Protein 4MDX (pdb70)

CATH classification: 2.30.30.110

Solvent-accessible surface area: 10588 Å² total; per-residue (Å²): 103,77,90,2,96,36,1,3,0,17,76,0,61,6,47,91,49,46,58,56,16,49,15,28,99,45,25,0,0,0,0,5,22,58,1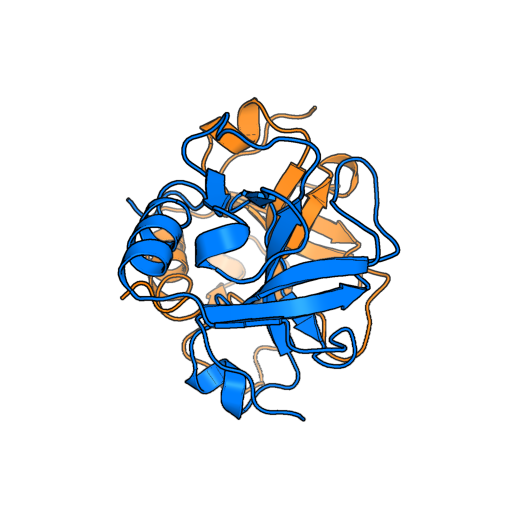25,18,0,117,146,26,61,4,0,0,3,0,4,1,11,20,164,34,93,149,46,153,89,87,8,20,8,69,2,75,8,197,139,22,53,24,171,155,65,6,0,0,7,0,23,22,0,22,0,0,8,6,131,18,14,87,100,113,48,31,94,3,60,114,95,2,17,95,94,0,34,105,3,0,54,48,0,0,32,24,150,100,77,84,1,90,35,0,2,0,17,49,0,64,0,43,81,51,48,52,60,7,42,19,26,100,46,22,0,0,0,0,3,22,58,122,18,0,122,146,21,59,1,0,0,0,0,2,0,14,34,89,98,129,138,89,119,89,81,10,14,9,109,2,73,13,198,134,22,53,21,145,150,66,6,12,0,12,0,30,16,0,14,10,0,13,4,128,21,12,88,96,112,47,36,98,2,58,116,94,2,17,95,85,0,32,106,3,0,51,54,0,0,40,16,170

Sequence (230 aa):
SMIVKRGDVYFADLSPVVGSEQGGVRPVLVIQNDIGNRFSPTAIVAAITAQIQKAKKLPTHVEIDAKRYGFERDSVILLEQIRRTIDKQQRLTDKITHLDDEMMDKVDEALLQISLALISMMIVKRGDVYFADLSPVVVGSEQGGVRPVLVIQNDIGNRFSSPTAIVAAITAQIQKAKLPTHVEIDAKRYGFERDSVILLEQIIRTIDKQRLTDKITHLDDEMMDKVDEALLQISLALI

B-factor: mean 18.27, std 10.64, range [5.66, 52.76]

Radius of gyration: 16.6 Å; Cα contacts (8 Å, |Δi|>4): 570; chains: 2; bounding box: 49×39×34 Å

Organism: Bacillus subtilis (strain 168) (NCBI:txid224308)

Secondary structure (DSSP, 8-state):
-----TTEEEEEE--S--TTS--SEEEEEE-S-HHHHHH-SEEEEEEEESS-SS--STTEEEE-HHHHT-SS-EEEEEEEEEEEEGGGEEEEEEE--HHHHHHHHHHHHHHTT--/-----TTEEEEEE--S--TTS--SEEEEEE-S-HHHHHH-SEEEEEEEE--TTS---TTEEEE-HHHHT-SS-EEEEEEEEEEEEGGGEEEEEEE--HHHHHHHHHHHHHHTT--

Foldseek 3Di:
DDADAQQWKFWFAADDDDDPADGGTAIWGFHDHRVCSVPPQKTKTWGKAVPDLDDPDLLKDWDCCVVFPHPHIIITGLLRMDIDGCVRTDGTRGGHDPVRVVSNVRSNCVNVVVD/DDADAQQWKFWFAPDDDPDPQDGGTAIWGFHDHRVCSVPPQKTKTWGKAQCPVDDDDLLKDWDDCVVFVDPHIMITRLLRMDIGGCVRTDGIRGGHDPVRVVSNVRSNCVNVVVD

InterPro domains:
  IPR003477 mRNA interferase PemK-like [PF02452] (4-111)
  IPR003477 mRNA interferase PemK-like [PIRSF033490] (2-113)
  IPR003477 mRNA interferase PemK-like [PTHR33988] (2-113)
  IPR011067 Plasmid maintenance toxin/Cell growth inhibitor [G3DSA:2.30.30.110] (1-116)

Structure (mmCIF, N/CA/C/O backbone):
data_4MDX
#
_entry.id   4MDX
#
_cell.length_a   66.793
_cell.length_b   69.885
_cell.length_c   79.209
_cell.angle_alpha   90.00
_cell.angle_beta   90.00
_cell.angle_gamma   90.00
#
_symmetry.space_group_name_H-M   'P 21 21 21'
#
loop_
_entity.id
_entity.type
_entity.pdbx_description
1 polymer 'mRNA interferase EndoA'
2 polymer 'RNA, mRNA'
3 non-polymer 'IODIDE ION'
4 non-polymer 'SODIUM ION'
5 water water
#
loop_
_atom_site.group_PDB
_atom_site.id
_atom_site.type_symbol
_atom_site.label_atom_id
_atom_site.label_alt_id
_atom_site.label_comp_id
_atom_site.label_asym_id
_atom_site.label_entity_id
_atom_site.label_seq_id
_atom_site.pdbx_PDB_ins_code
_atom_site.Cartn_x
_atom_site.Cartn_y
_atom_site.Cartn_z
_atom_site.occupancy
_atom_site.B_iso_or_equiv
_atom_site.auth_seq_id
_atom_site.auth_comp_id
_atom_site.auth_asym_id
_atom_site.auth_atom_id
_atom_site.pdbx_PDB_model_num
ATOM 1 N N . SER A 1 1 ? -0.079 -7.342 4.580 1.00 36.01 0 SER A N 1
ATOM 2 C CA . SER A 1 1 ? 1.115 -6.564 4.893 1.00 33.33 0 SER A CA 1
ATOM 3 C C . SER A 1 1 ? 1.844 -7.135 6.105 1.00 30.66 0 SER A C 1
ATOM 4 O O . SER A 1 1 ? 1.258 -7.854 6.918 1.00 31.07 0 SER A O 1
ATOM 7 N N . MET A 1 2 ? 3.129 -6.811 6.212 1.00 26.80 1 MET A N 1
ATOM 8 C CA . MET A 1 2 ? 3.949 -7.244 7.335 1.00 25.72 1 MET A CA 1
ATOM 9 C C . MET A 1 2 ? 3.411 -6.687 8.640 1.00 21.66 1 MET A C 1
ATOM 10 O O . MET A 1 2 ? 2.924 -5.558 8.689 1.00 23.43 1 MET A O 1
ATOM 15 N N . ILE A 1 3 ? 3.498 -7.479 9.698 1.00 18.24 2 ILE A N 1
ATOM 16 C CA . ILE A 1 3 ? 3.132 -6.997 11.021 1.00 19.62 2 ILE A CA 1
ATOM 17 C C . ILE A 1 3 ? 4.327 -6.282 11.651 1.00 16.85 2 ILE A C 1
ATOM 18 O O . ILE A 1 3 ? 5.466 -6.737 11.547 1.00 21.92 2 ILE A O 1
ATOM 23 N N . VAL A 1 4 ? 4.071 -5.143 12.273 1.00 14.53 3 VAL A N 1
ATOM 24 C CA . VAL A 1 4 ? 5.105 -4.458 13.035 1.00 11.74 3 VAL A CA 1
ATOM 25 C C . VAL A 1 4 ? 4.550 -4.174 14.416 1.00 14.55 3 VAL A C 1
ATOM 26 O O . VAL A 1 4 ? 3.354 -4.370 14.655 1.00 11.51 3 VAL A O 1
ATOM 30 N N . LYS A 1 5 ? 5.418 -3.761 15.333 1.00 10.48 4 LYS A N 1
ATOM 31 C CA . LYS A 1 5 ? 5.012 -3.511 16.713 1.00 9.72 4 LYS A CA 1
ATOM 32 C C . LYS A 1 5 ? 5.460 -2.127 17.142 1.00 8.98 4 LYS A C 1
ATOM 33 O O . LYS A 1 5 ? 6.551 -1.674 16.759 1.00 10.38 4 LYS A O 1
ATOM 39 N N . ARG A 1 6 ? 4.637 -1.453 17.942 1.00 9.00 5 ARG A N 1
ATOM 40 C CA . ARG A 1 6 ? 5.039 -0.183 18.543 1.00 10.46 5 ARG A CA 1
ATOM 41 C C . ARG A 1 6 ? 6.324 -0.391 19.345 1.00 8.79 5 ARG A C 1
ATOM 42 O O . ARG A 1 6 ? 6.438 -1.333 20.132 1.00 11.12 5 ARG A O 1
ATOM 50 N N . GLY A 1 7 ? 7.304 0.480 19.132 1.00 9.36 6 GLY A N 1
ATOM 51 C CA . GLY A 1 7 ? 8.600 0.283 19.759 1.00 10.22 6 GLY A CA 1
ATOM 52 C C . GLY A 1 7 ? 9.642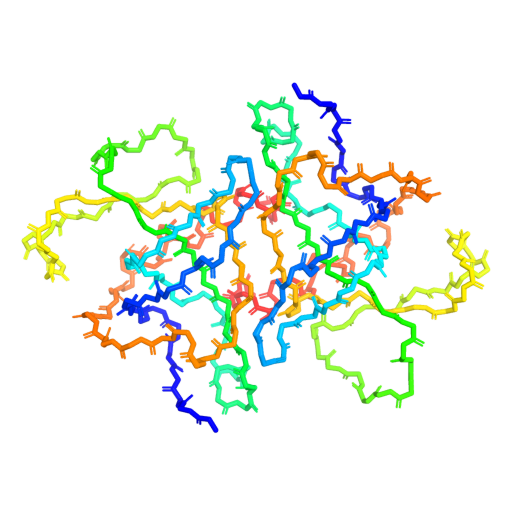 -0.271 18.800 1.00 9.88 6 GLY A C 1
ATOM 53 O O . GLY A 1 7 ? 10.850 -0.154 19.056 1.00 11.00 6 GLY A O 1
ATOM 54 N N . ASP A 1 8 ? 9.196 -0.861 17.692 1.00 8.89 7 ASP A N 1
ATOM 55 C CA . ASP A 1 8 ? 10.127 -1.342 16.661 1.00 9.88 7 ASP A CA 1
ATOM 56 C C . ASP A 1 8 ? 10.851 -0.176 15.985 1.00 9.13 7 ASP A C 1
ATOM 57 O O . ASP A 1 8 ? 10.256 0.868 15.708 1.00 9.27 7 ASP A O 1
ATOM 62 N N . VAL A 1 9 ? 12.127 -0.377 15.687 1.00 9.02 8 VAL A N 1
ATOM 63 C CA . VAL A 1 9 ? 12.888 0.554 14.861 1.00 11.39 8 VAL A CA 1
ATOM 64 C C . VAL A 1 9 ? 13.290 -0.151 13.569 1.00 10.41 8 VAL A C 1
ATOM 65 O O . VAL A 1 9 ? 13.881 -1.226 13.615 1.00 11.20 8 VAL A O 1
ATOM 69 N N . TYR A 1 10 ? 12.939 0.446 12.428 1.00 9.72 9 TYR A N 1
ATOM 70 C CA . TYR A 1 10 ? 13.235 -0.109 11.106 1.00 10.17 9 TYR A CA 1
ATOM 71 C C . TYR A 1 10 ? 13.955 0.946 10.279 1.00 10.57 9 TYR A C 1
ATOM 72 O O . TYR A 1 10 ? 13.750 2.136 10.489 1.00 10.52 9 TYR A O 1
ATOM 81 N N . PHE A 1 11 ? 14.768 0.535 9.314 1.00 11.77 10 PHE A N 1
ATOM 82 C CA . PHE A 1 11 ? 15.139 1.479 8.264 1.00 11.80 10 PHE A CA 1
ATOM 83 C C . PHE A 1 11 ? 13.922 1.707 7.360 1.00 12.43 10 PHE A C 1
ATOM 84 O O . PHE A 1 11 ? 13.130 0.789 7.131 1.00 11.48 10 PHE A O 1
ATOM 92 N N . ALA A 1 12 ? 13.748 2.935 6.877 1.00 11.47 11 ALA A N 1
ATOM 93 C CA . ALA A 1 12 ? 12.657 3.248 5.955 1.00 12.12 11 ALA A CA 1
ATOM 94 C C . ALA A 1 12 ? 13.128 4.309 4.980 1.00 13.19 11 ALA A C 1
ATOM 95 O O . ALA A 1 12 ? 13.937 5.174 5.335 1.00 12.29 11 ALA A O 1
ATOM 97 N N . ASP A 1 13 ? 12.662 4.222 3.738 1.00 12.35 12 ASP A N 1
ATOM 98 C CA . ASP A 1 13 ? 12.990 5.239 2.741 1.00 11.24 12 ASP A CA 1
ATOM 99 C C . ASP A 1 13 ? 11.866 6.266 2.723 1.00 14.52 12 ASP A C 1
ATOM 100 O O . ASP A 1 13 ? 10.770 5.979 2.252 1.00 12.90 12 ASP A O 1
ATOM 105 N N . LEU A 1 14 ? 12.145 7.452 3.260 1.00 10.62 13 LEU A N 1
ATOM 106 C CA . LEU A 1 14 ? 11.151 8.515 3.398 1.00 10.33 13 LEU A CA 1
ATOM 107 C C . LEU A 1 14 ? 11.095 9.479 2.204 1.00 9.25 13 LEU A C 1
ATOM 108 O O . LEU A 1 14 ? 10.275 10.399 2.196 1.00 11.34 13 LEU A O 1
ATOM 113 N N . SER A 1 15 ? 11.936 9.261 1.196 1.00 10.62 14 SER A N 1
ATOM 114 C CA . SER A 1 15 ? 12.028 10.175 0.051 1.00 11.31 14 SER A CA 1
ATOM 115 C C . SER A 1 15 ? 10.886 9.963 -0.939 1.00 14.02 14 SER A C 1
ATOM 116 O O . SER A 1 15 ? 10.290 8.884 -0.981 1.00 15.30 14 SER A O 1
ATOM 119 N N . PRO A 1 16 ? 10.580 10.984 -1.756 1.00 10.83 15 PRO A N 1
ATOM 120 C CA . PRO A 1 16 ? 11.147 12.336 -1.741 1.00 9.81 15 PRO A CA 1
ATOM 121 C C . PRO A 1 16 ? 10.311 13.254 -0.863 1.00 10.46 15 PRO A C 1
ATOM 122 O O . PRO A 1 16 ? 9.138 12.963 -0.597 1.00 12.50 15 PRO A O 1
ATOM 126 N N . VAL A 1 17 ? 10.914 14.347 -0.406 1.00 9.69 16 VAL A N 1
ATOM 127 C CA . VAL A 1 17 ? 10.256 15.269 0.514 1.00 11.09 16 VAL A CA 1
ATOM 128 C C . VAL A 1 17 ? 10.443 16.709 0.067 1.00 10.51 16 VAL A C 1
ATOM 129 O O . VAL A 1 17 ? 11.180 16.984 -0.888 1.00 12.08 16 VAL A O 1
ATOM 133 N N . VAL A 1 18 ? 9.754 17.612 0.768 1.00 10.72 17 VAL A N 1
ATOM 134 C CA . VAL A 1 18 ? 9.734 19.030 0.449 1.00 12.80 17 VAL A CA 1
ATOM 135 C C . VAL A 1 18 ? 10.334 19.823 1.601 1.00 11.67 17 VAL A C 1
ATOM 136 O O . VAL A 1 18 ? 10.039 19.543 2.761 1.00 11.42 17 VAL A O 1
ATOM 140 N N . GLY A 1 19 ? 11.185 20.792 1.274 1.00 12.86 18 GLY A N 1
ATOM 141 C CA . GLY A 1 19 ? 11.664 21.759 2.254 1.00 16.41 18 GLY A CA 1
ATOM 142 C C . GLY A 1 19 ? 12.355 21.149 3.455 1.00 18.15 18 GLY A C 1
ATOM 143 O O . GLY A 1 19 ? 13.299 20.371 3.301 1.00 18.75 18 GLY A O 1
ATOM 144 N N . SER A 1 20 ? 11.883 21.484 4.654 1.00 13.82 19 SER A N 1
ATOM 145 C CA . SER A 1 20 ? 12.522 21.017 5.879 1.00 16.56 19 SER A CA 1
ATOM 146 C C . SER A 1 20 ? 12.000 19.679 6.405 1.00 13.75 19 SER A C 1
ATOM 147 O O . SER A 1 20 ? 12.301 19.287 7.541 1.00 16.10 19 SER A O 1
ATOM 150 N N . GLU A 1 21 ? 11.205 18.971 5.600 1.00 11.98 20 GLU A N 1
ATOM 151 C CA . GLU A 1 21 ? 10.802 17.615 5.947 1.00 13.02 20 GLU A CA 1
ATOM 152 C C . GLU A 1 21 ? 12.018 16.687 5.972 1.00 10.10 20 GLU A C 1
ATOM 153 O O . GLU A 1 21 ? 12.984 16.922 5.244 1.00 13.20 20 GLU A O 1
ATOM 159 N N . GLN A 1 22 ? 11.971 15.653 6.816 1.00 12.68 21 GLN A N 1
ATOM 160 C CA . GLN A 1 22 ? 13.061 14.679 6.889 1.00 14.54 21 GLN A CA 1
ATOM 161 C C . GLN A 1 22 ? 12.878 13.630 5.803 1.00 13.07 21 GLN A C 1
ATOM 162 O O . GLN A 1 22 ? 11.830 12.979 5.728 1.00 17.47 21 GLN A O 1
ATOM 168 N N . GLY A 1 23 ? 13.901 13.464 4.974 1.00 11.33 22 GLY A N 1
ATOM 169 C CA . GLY A 1 23 ? 13.853 12.505 3.886 1.00 12.17 22 GLY A CA 1
ATOM 170 C C . GLY A 1 23 ? 14.947 11.466 3.996 1.00 14.16 22 GLY A C 1
ATOM 171 O O . GLY A 1 23 ? 15.605 11.337 5.037 1.00 14.15 22 GLY A O 1
ATOM 172 N N . GLY A 1 24 ? 15.140 10.715 2.918 1.00 11.51 23 GLY A N 1
ATOM 173 C CA . GLY A 1 24 ? 16.197 9.726 2.870 1.00 11.71 23 GLY A CA 1
ATOM 174 C C . GLY A 1 24 ? 15.867 8.416 3.547 1.00 9.83 23 GLY A C 1
ATOM 175 O O . GLY A 1 24 ? 14.795 8.249 4.150 1.00 11.43 23 GLY A O 1
ATOM 176 N N . VAL A 1 25 ? 16.817 7.488 3.447 1.00 10.87 24 VAL A N 1
ATOM 177 C CA . VAL A 1 25 ? 16.749 6.223 4.152 1.00 11.43 24 VAL A CA 1
ATOM 178 C C . VAL A 1 25 ? 17.331 6.446 5.542 1.00 13.29 24 VAL A C 1
ATOM 179 O O . VAL A 1 25 ? 18.474 6.897 5.673 1.00 16.41 24 VAL A O 1
ATOM 183 N N . ARG A 1 26 ? 16.543 6.160 6.57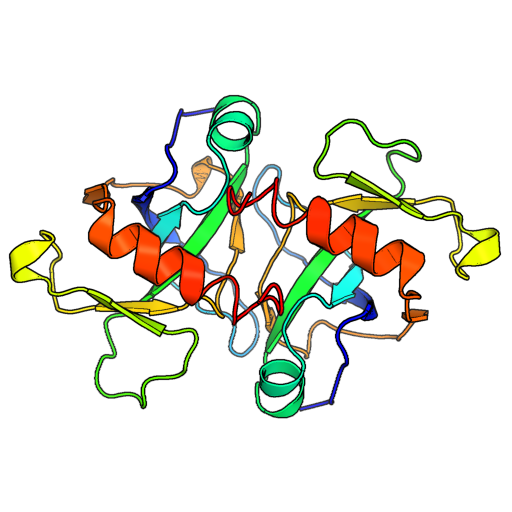4 1.00 11.21 25 ARG A N 1
ATOM 184 C CA . ARG A 1 26 ? 16.982 6.407 7.943 1.00 11.58 25 ARG A CA 1
ATOM 185 C C . ARG A 1 26 ? 16.232 5.484 8.885 1.00 10.82 25 ARG A C 1
ATOM 186 O O . ARG A 1 26 ? 15.203 4.905 8.513 1.00 10.63 25 ARG A O 1
ATOM 194 N N . PRO A 1 27 ? 16.723 5.352 10.121 1.00 9.55 26 PRO A N 1
ATOM 195 C CA . PRO A 1 27 ? 15.925 4.602 11.092 1.00 9.90 26 PRO A CA 1
ATOM 196 C C . PRO A 1 27 ? 14.659 5.376 11.430 1.00 9.33 26 PRO A C 1
ATOM 197 O O . PRO A 1 27 ? 14.664 6.619 11.466 1.00 9.65 26 PRO A O 1
ATOM 201 N N . VAL A 1 28 ? 13.567 4.642 11.637 1.00 8.42 27 VAL A N 1
ATOM 202 C CA . VAL A 1 28 ? 12.312 5.229 12.084 1.00 8.16 27 VAL A CA 1
ATOM 203 C C . VAL A 1 28 ? 11.723 4.368 13.201 1.00 8.27 27 VAL A C 1
ATOM 204 O O . VAL A 1 28 ? 11.919 3.151 13.215 1.00 9.91 27 VAL A O 1
ATOM 208 N N . LEU A 1 29 ? 11.038 5.010 14.141 1.00 8.36 28 LEU A N 1
ATOM 209 C CA . LEU A 1 29 ? 10.423 4.332 15.279 1.00 8.54 28 LEU A CA 1
ATOM 210 C C . LEU A 1 29 ? 8.923 4.205 15.080 1.00 7.24 28 LEU A C 1
ATOM 211 O O . LEU A 1 29 ? 8.233 5.199 14.849 1.00 7.95 28 LEU A O 1
ATOM 216 N N . VAL A 1 30 ? 8.406 2.985 15.192 1.00 8.32 29 VAL A N 1
ATOM 217 C CA . VAL A 1 30 ? 6.968 2.766 15.070 1.00 8.97 29 VAL A CA 1
ATOM 218 C C . VAL A 1 30 ? 6.250 3.278 16.322 1.00 7.26 29 VAL A C 1
ATOM 219 O O . VAL A 1 30 ? 6.551 2.847 17.439 1.00 8.51 29 VAL A O 1
ATOM 223 N N . ILE A 1 31 ? 5.314 4.210 16.131 1.00 8.03 30 ILE A N 1
ATOM 224 C CA . ILE A 1 31 ? 4.570 4.825 17.237 1.00 8.76 30 ILE A CA 1
ATOM 225 C C . ILE A 1 31 ? 3.057 4.622 17.128 1.00 8.83 30 ILE A C 1
ATOM 226 O O . ILE A 1 31 ? 2.315 4.973 18.040 1.00 9.42 30 ILE A O 1
ATOM 231 N N . GLN A 1 32 ? 2.597 4.035 16.030 1.00 8.30 31 GLN A N 1
ATOM 232 C CA . GLN A 1 32 ? 1.188 3.635 15.933 1.00 8.42 31 GLN A CA 1
ATOM 233 C C . GLN A 1 32 ? 0.843 2.504 16.914 1.00 8.92 31 GLN A C 1
ATOM 234 O O . GLN A 1 32 ? 1.697 1.675 17.242 1.00 9.18 31 GLN A O 1
ATOM 240 N N . ASN A 1 33 ? -0.409 2.481 17.379 1.00 8.01 32 ASN A N 1
ATOM 241 C CA . ASN A 1 33 ? -0.926 1.387 18.195 1.00 9.08 32 ASN A CA 1
ATOM 242 C C . ASN A 1 33 ? -0.861 0.047 17.460 1.00 10.96 32 ASN A C 1
ATOM 243 O O . ASN A 1 33 ? -0.859 -0.001 16.227 1.00 10.14 32 ASN A O 1
ATOM 248 N N . ASP A 1 34 ? -0.799 -1.034 18.217 1.00 9.16 33 ASP A N 1
ATOM 249 C CA . ASP A 1 34 ? -0.593 -2.353 17.622 1.00 9.62 33 ASP A CA 1
ATOM 250 C C . ASP A 1 34 ? -1.791 -2.959 16.904 1.00 11.61 33 ASP A C 1
ATOM 251 O O . ASP A 1 34 ? -1.638 -3.940 16.182 1.00 13.34 33 ASP A O 1
ATOM 256 N N . ILE A 1 35 ? -2.977 -2.390 17.092 1.00 11.00 34 ILE A N 1
ATOM 257 C CA . ILE A 1 35 ? -4.137 -2.881 16.357 1.00 12.24 34 ILE A CA 1
ATOM 258 C C . ILE A 1 35 ? -4.017 -2.395 14.910 1.00 11.23 34 ILE A C 1
ATOM 259 O O . ILE A 1 35 ? -4.116 -3.194 13.974 1.00 12.55 34 ILE A O 1
ATOM 264 N N . GLY A 1 36 ? -3.790 -1.096 14.720 1.00 9.45 35 GLY A N 1
ATOM 265 C CA . GLY A 1 36 ? -3.472 -0.592 13.393 1.00 10.49 35 GLY A CA 1
ATOM 266 C C . GLY A 1 36 ? -2.241 -1.271 12.796 1.00 11.07 35 GLY A C 1
ATOM 267 O O . GLY A 1 36 ? -2.227 -1.607 11.608 1.00 12.34 35 GLY A O 1
ATOM 268 N N . ASN A 1 37 ? -1.213 -1.509 13.609 1.00 10.28 36 ASN A N 1
ATOM 269 C CA . ASN A 1 37 ? -0.009 -2.164 13.086 1.00 10.12 36 ASN A CA 1
ATOM 270 C C . ASN A 1 37 ? -0.263 -3.571 12.555 1.00 12.55 36 ASN A C 1
ATOM 271 O O . ASN A 1 37 ? 0.471 -4.052 11.692 1.00 13.26 36 ASN A O 1
ATOM 276 N N . ARG A 1 38 ? -1.287 -4.233 13.087 1.00 10.13 37 ARG A N 1
ATOM 277 C CA . ARG A 1 38 ? -1.645 -5.569 12.643 1.00 11.22 37 ARG A CA 1
ATOM 278 C C . ARG A 1 38 ? -2.535 -5.535 11.400 1.00 11.55 37 ARG A C 1
ATOM 279 O O . ARG A 1 38 ? -2.337 -6.318 10.470 1.00 15.00 37 ARG A O 1
ATOM 287 N N . PHE A 1 39 ? -3.508 -4.630 11.376 1.00 11.79 38 PHE A N 1
ATOM 288 C CA . PHE A 1 39 ? -4.537 -4.687 10.339 1.00 14.93 38 PHE A CA 1
ATOM 289 C C . PHE A 1 39 ? -4.320 -3.754 9.146 1.00 11.34 38 PHE A C 1
ATOM 290 O O . PHE A 1 39 ? -4.876 -3.994 8.070 1.00 14.80 38 PHE A O 1
ATOM 298 N N . SER A 1 40 ? -3.528 -2.706 9.329 1.00 10.99 39 SER A N 1
ATOM 299 C CA . SER A 1 40 ? -3.413 -1.665 8.308 1.00 9.25 39 SER A CA 1
ATOM 300 C C . SER A 1 40 ? -2.225 -1.883 7.384 1.00 11.59 39 SER A C 1
ATOM 301 O O . SER A 1 40 ? -1.219 -2.454 7.791 1.00 11.92 39 SER A O 1
ATOM 304 N N . PRO A 1 41 ? -2.331 -1.407 6.135 1.00 10.75 40 PRO A N 1
ATOM 305 C CA . PRO A 1 41 ? -1.144 -1.399 5.271 1.00 11.16 40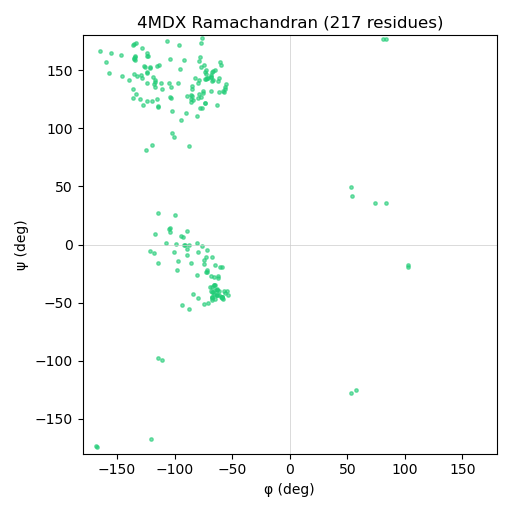 PRO A CA 1
ATOM 306 C C . PRO A 1 41 ? -0.146 -0.329 5.685 1.00 11.14 40 PRO A C 1
ATOM 307 O O . PRO A 1 41 ? 0.979 -0.330 5.190 1.00 11.31 40 PRO A O 1
ATOM 311 N N . THR A 1 42 ? -0.552 0.562 6.582 1.00 8.65 41 THR A N 1
ATOM 312 C CA . THR A 1 42 ? 0.286 1.689 6.982 1.00 7.30 41 THR A CA 1
ATOM 313 C C . THR A 1 42 ? 0.696 1.626 8.450 1.00 9.24 41 THR A C 1
ATOM 314 O O . THR A 1 42 ? 0.001 1.039 9.289 1.00 11.07 41 THR A O 1
ATOM 318 N N . ALA A 1 43 ? 1.837 2.238 8.755 1.00 8.27 42 ALA A N 1
ATOM 319 C CA . ALA A 1 43 ? 2.269 2.424 10.132 1.00 8.84 42 ALA A CA 1
ATOM 320 C C . ALA A 1 43 ? 2.490 3.901 10.342 1.00 10.77 42 ALA A C 1
ATOM 321 O O . ALA A 1 43 ? 2.599 4.639 9.372 1.00 14.14 42 ALA A O 1
ATOM 323 N N . ILE A 1 44 ? 2.536 4.345 11.594 1.00 7.24 43 ILE A N 1
ATOM 324 C CA . ILE A 1 44 ? 2.939 5.724 11.878 1.00 5.66 43 ILE A CA 1
ATOM 325 C C . ILE A 1 44 ? 4.296 5.664 12.557 1.00 6.43 43 ILE A C 1
ATOM 326 O O . ILE A 1 44 ? 4.498 4.836 13.456 1.00 8.74 43 ILE A O 1
ATOM 331 N N . VAL A 1 45 ? 5.228 6.506 12.111 1.00 6.98 44 VAL A N 1
ATOM 332 C CA . VAL A 1 45 ? 6.611 6.430 12.586 1.00 7.07 44 VAL A CA 1
ATOM 333 C C . VAL A 1 45 ? 7.162 7.809 12.917 1.00 8.03 44 VAL A C 1
ATOM 334 O O . VAL A 1 45 ? 6.621 8.818 12.467 1.00 9.55 44 VAL A O 1
ATOM 338 N N . ALA A 1 46 ? 8.216 7.833 13.732 1.00 6.92 45 ALA A N 1
ATOM 339 C CA . ALA A 1 46 ? 8.990 9.046 13.990 1.00 6.26 45 ALA A CA 1
ATOM 340 C C . ALA A 1 46 ? 10.374 8.905 13.382 1.00 7.67 45 ALA A C 1
ATOM 341 O O . ALA A 1 46 ? 11.015 7.863 13.491 1.00 8.63 45 ALA A O 1
ATOM 343 N N . ALA A 1 47 ? 10.862 9.979 12.770 1.00 7.98 46 ALA A N 1
ATOM 344 C CA . ALA A 1 47 ? 12.199 10.002 12.185 1.00 8.62 46 ALA A CA 1
ATOM 345 C C . ALA A 1 47 ? 13.300 10.006 13.240 1.00 8.40 46 ALA A C 1
ATOM 346 O O . ALA A 1 47 ? 13.155 10.619 14.312 1.00 10.40 46 ALA A O 1
ATOM 348 N N . ILE A 1 48 ? 14.391 9.305 12.934 1.00 7.67 47 ILE A N 1
ATOM 349 C CA . ILE A 1 48 ? 15.585 9.316 13.764 1.00 8.81 47 ILE A CA 1
ATOM 350 C C . ILE A 1 48 ? 16.734 9.902 12.957 1.00 10.41 47 ILE A C 1
ATOM 351 O O . ILE A 1 48 ? 16.835 9.660 11.746 1.00 10.44 47 ILE A O 1
ATOM 356 N N . THR A 1 49 ? 17.581 10.698 13.619 1.00 9.10 48 THR A N 1
ATOM 357 C CA . THR A 1 49 ? 18.732 11.340 12.983 1.00 10.24 48 THR A CA 1
ATOM 358 C C . THR A 1 49 ? 19.975 11.194 13.851 1.00 12.00 48 THR A C 1
ATOM 359 O O . THR A 1 49 ? 19.869 10.951 15.058 1.00 10.85 48 THR A O 1
ATOM 363 N N . ALA A 1 50 ? 21.143 11.333 13.234 1.00 11.21 49 ALA A N 1
ATOM 364 C CA . ALA A 1 50 ? 22.398 11.365 13.980 1.00 12.07 49 ALA A CA 1
ATOM 365 C C . ALA A 1 50 ? 23.085 12.710 13.801 1.00 14.84 49 ALA A C 1
ATOM 366 O O . ALA A 1 50 ? 24.232 12.882 14.213 1.00 18.64 49 ALA A O 1
ATOM 368 N N . GLN A 1 51 ? 22.385 13.668 13.195 1.00 15.23 50 GLN A N 1
ATOM 369 C CA . GLN A 1 51 ? 22.983 14.983 12.975 1.00 17.57 50 GLN A CA 1
ATOM 370 C C . GLN A 1 51 ? 23.099 15.731 14.298 1.00 22.91 50 GLN A C 1
ATOM 371 O O . GLN A 1 51 ? 23.942 16.620 14.454 1.00 24.73 50 GLN A O 1
ATOM 377 N N . ILE A 1 52 ? 22.254 15.352 15.251 1.00 24.43 51 ILE A N 1
ATOM 378 C CA . ILE A 1 52 ? 22.454 15.714 16.652 1.00 26.49 51 ILE A CA 1
ATOM 379 C C . ILE A 1 52 ? 22.545 14.440 17.509 1.00 26.96 51 ILE A C 1
ATOM 380 O O . ILE A 1 52 ? 21.988 13.400 17.146 1.00 27.96 51 ILE A O 1
ATOM 385 N N . GLN A 1 53 ? 23.266 14.511 18.624 1.00 25.63 52 GLN A N 1
ATOM 386 C CA . GLN A 1 53 ? 23.348 13.384 19.557 1.00 25.71 52 GLN A CA 1
ATOM 387 C C . GLN A 1 53 ? 22.699 13.751 20.886 1.00 26.91 52 GLN A C 1
ATOM 388 O O . GLN A 1 53 ? 22.414 12.880 21.710 1.00 27.67 52 GLN A O 1
ATOM 394 N N . LYS A 1 54 ? 22.482 15.048 21.094 1.00 26.62 53 LYS A N 1
ATOM 395 C CA . LYS A 1 54 ? 21.822 15.536 22.301 1.00 25.96 53 LYS A CA 1
ATOM 396 C C . LYS A 1 54 ? 20.510 16.230 21.951 1.00 28.06 53 LYS A C 1
ATOM 397 O O . LYS A 1 54 ? 20.425 16.961 20.962 1.00 28.65 53 LYS A O 1
ATOM 403 N N . ALA A 1 55 ? 19.492 15.990 22.772 1.00 22.42 54 ALA A N 1
ATOM 404 C CA . ALA A 1 55 ? 18.194 16.637 22.629 1.00 24.99 54 ALA A CA 1
ATOM 405 C C . ALA A 1 55 ? 18.295 18.165 22.654 1.00 26.68 54 ALA A C 1
ATOM 406 O O . ALA A 1 55 ? 18.975 18.743 23.511 1.00 29.74 54 ALA A O 1
ATOM 408 N N . LYS A 1 56 ? 17.610 18.809 21.712 1.00 24.54 55 LYS A N 1
ATOM 409 C CA A LYS A 1 56 ? 17.550 20.267 21.643 0.51 23.76 55 LYS A CA 1
ATOM 410 C CA B LYS A 1 56 ? 17.561 20.264 21.668 0.49 23.39 55 LYS A CA 1
ATOM 411 C C . LYS A 1 56 ? 16.187 20.756 22.118 1.00 23.55 55 LYS A C 1
ATOM 412 O O . LYS A 1 56 ? 16.059 21.845 22.679 1.00 27.81 55 LYS A O 1
ATOM 423 N N . LEU A 1 57 ? 15.171 19.934 21.876 1.00 16.49 56 LEU A N 1
ATOM 424 C CA . LEU A 1 57 ? 13.778 20.263 22.160 1.00 15.95 56 LEU A CA 1
ATOM 425 C C . LEU A 1 57 ? 13.185 19.207 23.083 1.00 17.04 56 LEU A C 1
ATOM 426 O O . LEU A 1 57 ? 13.724 18.097 23.184 1.00 14.67 56 LEU A O 1
ATOM 431 N N . PRO A 1 58 ? 12.057 19.529 23.745 1.00 13.51 57 PRO A N 1
ATOM 432 C CA . PRO A 1 58 ? 11.390 18.534 24.594 1.00 14.58 57 PRO A CA 1
ATOM 433 C C . PRO A 1 58 ? 10.710 17.448 23.776 1.00 11.22 57 PRO A C 1
ATOM 434 O O . PRO A 1 58 ? 10.175 16.497 24.347 1.00 14.28 57 PRO A O 1
ATOM 438 N N . THR A 1 59 ? 10.727 17.598 22.453 1.00 10.47 58 THR A N 1
ATOM 439 C CA . THR A 1 59 ? 10.201 16.584 21.547 1.00 8.62 58 THR A CA 1
ATOM 440 C C . THR A 1 59 ? 11.292 15.620 21.082 1.00 11.10 58 THR A C 1
ATOM 441 O O . THR A 1 59 ? 11.041 14.776 20.212 1.00 11.74 58 THR A O 1
ATOM 445 N N . HIS A 1 60 ? 12.489 15.747 21.657 1.00 10.26 59 HIS A N 1
ATOM 446 C CA . HIS A 1 60 ? 13.624 14.886 21.295 1.00 11.86 59 HIS A CA 1
ATOM 447 C C . HIS A 1 60 ? 13.914 13.837 22.352 1.00 14.13 59 HIS A C 1
ATOM 448 O O . HIS A 1 60 ? 13.879 14.125 23.550 1.00 15.74 59 HIS A O 1
ATOM 455 N N . VAL A 1 61 ? 14.220 12.620 21.903 1.00 10.62 60 VAL A N 1
ATOM 456 C CA . VAL A 1 61 ? 14.677 11.572 22.807 1.00 11.86 60 VAL A CA 1
ATOM 457 C C . VAL A 1 61 ? 15.986 10.977 22.294 1.00 11.25 60 VAL A C 1
ATOM 458 O O . VAL A 1 61 ? 16.030 10.430 21.186 1.00 12.76 60 VAL A O 1
ATOM 462 N N . GLU A 1 62 ? 17.041 11.076 23.101 1.00 11.11 61 GLU A N 1
ATOM 463 C CA . GLU A 1 62 ? 18.360 10.550 22.725 1.00 12.47 61 GLU A CA 1
ATOM 464 C C . GLU A 1 62 ? 18.425 9.028 22.782 1.00 16.65 61 GLU A C 1
ATOM 465 O O . GLU A 1 62 ? 17.856 8.404 23.688 1.00 15.76 61 GLU A O 1
ATOM 471 N N . ILE A 1 63 ? 19.138 8.436 21.824 1.00 13.74 62 ILE A N 1
ATOM 472 C CA . ILE A 1 63 ? 19.378 6.996 21.810 1.00 13.57 62 ILE A CA 1
ATOM 473 C C . ILE A 1 63 ? 20.865 6.730 22.005 1.00 15.75 62 ILE A C 1
ATOM 474 O O . ILE A 1 63 ? 21.691 7.163 21.200 1.00 15.89 62 ILE A O 1
ATOM 479 N N . ASP A 1 64 ? 21.215 6.025 23.075 1.00 16.97 63 ASP A N 1
ATOM 480 C CA . ASP A 1 64 ? 22.590 5.585 23.266 1.00 21.70 63 ASP A CA 1
ATOM 481 C C . ASP A 1 64 ? 22.840 4.376 22.366 1.00 20.28 63 ASP A C 1
ATOM 482 O O . ASP A 1 64 ? 22.190 3.341 22.514 1.00 19.50 63 ASP A O 1
ATOM 487 N N . ALA A 1 65 ? 23.766 4.515 21.420 1.00 18.92 64 ALA A N 1
ATOM 488 C CA . ALA A 1 65 ? 23.937 3.510 20.369 1.00 19.73 64 ALA A CA 1
ATOM 489 C C . ALA A 1 65 ? 24.373 2.151 20.905 1.00 21.01 64 ALA A C 1
ATOM 490 O O . ALA A 1 65 ? 23.862 1.119 20.472 1.00 24.36 64 ALA A O 1
ATOM 492 N N . LYS A 1 66 ? 25.325 2.156 21.829 1.00 22.30 65 LYS A N 1
ATOM 493 C CA . LYS A 1 66 ? 25.838 0.907 22.383 1.00 23.76 65 LYS A CA 1
ATOM 494 C C . LYS A 1 66 ? 24.761 0.133 23.136 1.00 30.09 65 LYS A C 1
ATOM 495 O O . LYS A 1 66 ? 24.640 -1.084 22.980 1.00 30.48 65 LYS A O 1
ATOM 501 N N . ARG A 1 67 ? 23.975 0.840 23.944 1.00 27.12 66 ARG A N 1
ATOM 502 C CA . ARG A 1 67 ? 22.936 0.192 24.735 1.00 29.05 66 ARG A CA 1
ATOM 503 C C . ARG A 1 67 ? 21.793 -0.344 23.876 1.00 29.11 66 ARG A C 1
ATOM 504 O O . ARG A 1 67 ? 21.250 -1.415 24.155 1.00 32.31 66 ARG A O 1
ATOM 512 N N . TYR A 1 68 ? 21.442 0.382 22.817 1.00 22.90 67 TYR A N 1
ATOM 513 C CA . TYR A 1 68 ? 20.242 0.052 22.056 1.00 23.37 67 TYR A CA 1
ATOM 514 C C . TYR A 1 68 ? 20.496 -0.570 20.682 1.00 23.68 67 TYR A C 1
ATOM 515 O O . TYR A 1 68 ? 19.555 -0.880 19.951 1.00 33.13 67 TYR A O 1
ATOM 524 N N . GLY A 1 69 ? 21.766 -0.759 20.342 1.00 24.34 68 GLY A N 1
ATOM 525 C CA . GLY A 1 69 ? 22.131 -1.475 19.133 1.00 25.26 68 GLY A CA 1
ATOM 526 C C . GLY A 1 69 ? 22.136 -0.655 17.858 1.00 29.51 68 GLY A C 1
ATOM 527 O O . GLY A 1 69 ? 21.777 -1.162 16.792 1.00 30.81 68 GLY A O 1
ATOM 528 N N . PHE A 1 70 ? 22.543 0.608 17.957 1.00 24.01 69 PHE A N 1
ATOM 529 C CA . PHE A 1 70 ? 22.660 1.466 16.779 1.00 22.04 69 PHE A CA 1
ATOM 530 C C . PHE A 1 70 ? 24.109 1.650 16.343 1.00 22.91 69 PHE A C 1
ATOM 531 O O . PHE A 1 70 ? 25.039 1.454 17.126 1.00 24.29 69 PHE A O 1
ATOM 539 N N . GLU A 1 71 ? 24.297 2.045 15.090 1.00 23.19 70 GLU A N 1
ATOM 540 C CA . GLU A 1 71 ? 25.626 2.351 14.576 1.00 23.11 70 GLU A CA 1
ATOM 541 C C . GLU A 1 71 ? 26.237 3.583 15.248 1.00 24.04 70 GLU A C 1
ATOM 542 O O . GLU A 1 71 ? 27.426 3.604 15.542 1.00 26.63 70 GLU A O 1
ATOM 548 N N . ARG A 1 72 ? 25.431 4.616 15.480 1.00 22.27 71 ARG A N 1
ATOM 549 C CA . ARG A 1 72 ? 25.936 5.781 16.209 1.00 24.66 71 ARG A CA 1
ATOM 550 C C . ARG A 1 72 ? 24.870 6.435 17.067 1.00 17.17 71 ARG A C 1
ATOM 551 O O . ARG A 1 72 ? 23.687 6.164 16.892 1.00 15.99 71 ARG A O 1
ATOM 559 N N . ASP A 1 73 ? 25.301 7.264 18.015 1.00 17.36 72 ASP A N 1
ATOM 560 C CA . ASP A 1 73 ? 24.360 7.947 18.896 1.00 15.68 72 ASP A CA 1
ATOM 561 C C . ASP A 1 73 ? 23.394 8.771 18.059 1.00 15.05 72 ASP A C 1
ATOM 562 O O . ASP A 1 73 ? 23.805 9.507 17.160 1.00 17.04 72 ASP A O 1
ATOM 567 N N . SER A 1 74 ? 22.106 8.637 18.356 1.00 12.32 73 SER A N 1
ATOM 568 C CA . SER A 1 74 ? 21.063 9.200 17.519 1.00 11.67 73 SER A CA 1
ATOM 569 C C . SER A 1 74 ? 20.010 9.886 18.370 1.00 13.35 73 SER A C 1
ATOM 570 O O . SER A 1 74 ? 20.046 9.815 19.599 1.00 14.65 73 SER A O 1
ATOM 573 N N . VAL A 1 75 ? 19.081 10.571 17.714 1.00 10.85 74 VAL A N 1
ATOM 574 C CA . VAL A 1 75 ? 17.989 11.240 18.418 1.00 12.15 74 VAL A CA 1
ATOM 575 C C . VAL A 1 75 ? 16.684 10.971 17.677 1.00 10.39 74 VAL A C 1
ATOM 576 O O . VAL A 1 75 ? 16.619 11.063 16.445 1.00 10.40 74 VAL A O 1
ATOM 580 N N . ILE A 1 76 ? 15.649 10.614 18.435 1.00 8.88 75 ILE A N 1
ATOM 581 C CA . ILE A 1 76 ? 14.305 10.434 17.895 1.00 8.74 75 ILE A CA 1
ATOM 582 C C . ILE A 1 76 ? 13.603 11.792 17.886 1.00 9.00 75 ILE A C 1
ATOM 583 O O . ILE A 1 76 ? 13.586 12.498 18.899 1.00 9.89 75 ILE A O 1
ATOM 588 N N . LEU A 1 77 ? 13.054 12.159 16.728 1.00 7.96 76 LEU A N 1
ATOM 589 C CA . LEU A 1 77 ? 12.420 13.464 16.527 1.00 8.23 76 LEU A CA 1
ATOM 590 C C . LEU A 1 77 ? 10.901 13.321 16.576 1.00 9.51 76 LEU A C 1
ATOM 591 O O . LEU A 1 77 ? 10.261 12.993 15.573 1.00 9.60 76 LEU A O 1
ATOM 596 N N . LEU A 1 78 ? 10.300 13.566 17.737 1.00 7.82 77 LEU A N 1
ATOM 597 C CA . LEU A 1 78 ? 8.858 13.385 17.828 1.00 7.02 77 LEU A CA 1
ATOM 598 C C . LEU A 1 78 ? 8.103 14.581 17.249 1.00 10.56 77 LEU A C 1
ATOM 599 O O . LEU A 1 78 ? 6.873 14.588 17.215 1.00 9.53 77 LEU A O 1
ATOM 604 N N . GLU A 1 79 ? 8.844 15.561 16.742 1.00 9.42 78 GLU A N 1
ATOM 605 C CA . GLU A 1 79 ? 8.246 16.603 15.912 1.00 10.02 78 GLU A CA 1
ATOM 606 C C . GLU A 1 79 ? 8.302 16.254 14.416 1.00 10.54 78 GLU A C 1
ATOM 607 O O . GLU A 1 79 ? 7.823 17.022 13.582 1.00 10.56 78 GLU A O 1
ATOM 613 N N . GLN A 1 80 ? 8.868 15.098 14.071 1.00 8.59 79 GLN A N 1
ATOM 614 C CA . GLN A 1 80 ? 8.927 14.657 12.672 1.00 7.64 79 GLN A CA 1
ATOM 615 C C . GLN A 1 80 ? 8.293 13.282 12.561 1.00 10.19 79 GLN A C 1
ATOM 616 O O . GLN A 1 80 ? 8.988 12.262 12.544 1.00 10.44 79 GLN A O 1
ATOM 622 N N . ILE A 1 81 ? 6.968 13.259 12.497 1.00 7.46 80 ILE A N 1
ATOM 623 C CA . ILE A 1 81 ? 6.224 12.004 12.462 1.00 8.11 80 ILE A CA 1
ATOM 624 C C . ILE A 1 81 ? 5.363 11.893 11.206 1.00 8.12 80 ILE A C 1
ATOM 625 O O . ILE A 1 81 ? 4.903 12.899 10.652 1.00 9.26 80 ILE A O 1
ATOM 630 N N . ARG A 1 82 ? 5.103 10.668 10.774 1.00 7.21 81 ARG A N 1
ATOM 631 C CA A ARG A 1 82 ? 4.461 10.440 9.486 0.47 8.33 81 ARG A CA 1
ATOM 632 C CA B ARG A 1 82 ? 4.282 10.479 9.590 0.53 7.09 81 ARG A CA 1
ATOM 633 C C . ARG A 1 82 ? 3.805 9.058 9.402 1.00 7.84 81 ARG A C 1
ATOM 634 O O . ARG A 1 82 ? 4.405 8.075 9.845 1.00 8.42 81 ARG A O 1
ATOM 649 N N . THR A 1 83 ? 2.633 8.974 8.787 1.00 7.02 82 THR A N 1
ATOM 650 C CA . THR A 1 83 ? 2.068 7.693 8.391 1.00 6.98 82 THR A C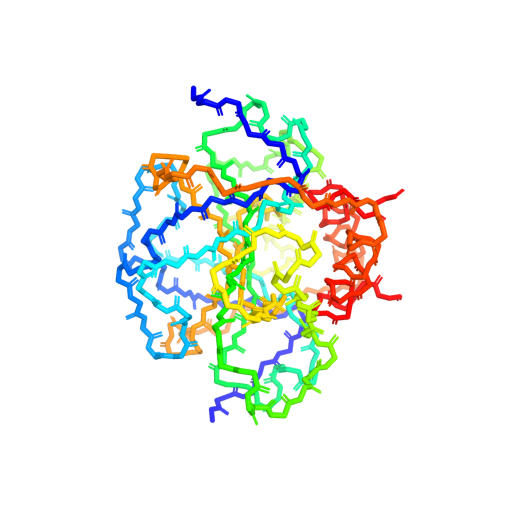A 1
ATOM 651 C C . THR A 1 83 ? 2.763 7.278 7.106 1.00 9.17 82 THR A C 1
ATOM 652 O O . THR A 1 83 ? 2.810 8.047 6.145 1.00 11.16 82 THR A O 1
ATOM 656 N N . ILE A 1 84 ? 3.332 6.077 7.096 1.00 7.17 83 ILE A N 1
ATOM 657 C CA . ILE A 1 84 ? 3.962 5.540 5.887 1.00 7.54 83 ILE A CA 1
ATOM 658 C C . ILE A 1 84 ? 3.356 4.193 5.533 1.00 7.57 83 ILE A C 1
ATOM 659 O O . ILE A 1 84 ? 2.974 3.418 6.408 1.00 10.74 83 ILE A O 1
ATOM 664 N N . ASP A 1 85 ? 3.285 3.898 4.246 1.00 8.29 84 ASP A N 1
ATOM 665 C CA . ASP A 1 85 ? 2.948 2.548 3.846 1.00 8.43 84 ASP A CA 1
ATOM 666 C C . ASP A 1 85 ? 4.102 1.630 4.239 1.00 10.58 84 ASP A C 1
ATOM 667 O O . ASP A 1 85 ? 5.277 2.003 4.113 1.00 10.41 84 ASP A O 1
ATOM 672 N N . LYS A 1 86 ? 3.772 0.436 4.723 1.00 9.61 85 LYS A N 1
ATOM 673 C CA . LYS A 1 86 ? 4.784 -0.505 5.168 1.00 9.94 85 LYS A CA 1
ATOM 674 C C . LYS A 1 86 ? 5.787 -0.885 4.086 1.00 11.16 85 LYS A C 1
ATOM 675 O O . LYS A 1 86 ? 6.856 -1.382 4.410 1.00 12.13 85 LYS A O 1
ATOM 681 N N . GLN A 1 87 ? 5.468 -0.674 2.811 1.00 11.36 86 GLN A N 1
ATOM 682 C CA A GLN A 1 87 ? 6.402 -0.945 1.710 0.47 11.72 86 GLN A CA 1
ATOM 683 C CA B GLN A 1 87 ? 6.445 -1.050 1.797 0.53 10.95 86 GLN A CA 1
ATOM 684 C C . GLN A 1 87 ? 7.716 -0.198 1.865 1.00 12.95 86 GLN A C 1
ATOM 685 O O . GLN A 1 87 ? 8.749 -0.603 1.327 1.00 14.84 86 GLN A O 1
ATOM 696 N N . ARG A 1 88 ? 7.655 0.936 2.554 1.00 11.85 87 ARG A N 1
ATOM 697 C CA . ARG A 1 88 ? 8.842 1.773 2.711 1.00 11.14 87 ARG A CA 1
ATOM 698 C C . ARG A 1 88 ? 9.848 1.148 3.665 1.00 11.96 87 ARG A C 1
ATOM 699 O O . ARG A 1 88 ? 11.029 1.500 3.640 1.00 13.14 87 ARG A O 1
ATOM 707 N N . LEU A 1 89 ? 9.380 0.251 4.527 1.00 12.19 88 LEU A N 1
ATOM 708 C CA . LEU A 1 89 ? 10.262 -0.381 5.507 1.00 11.01 88 LEU A CA 1
ATOM 709 C C . LEU A 1 89 ? 11.208 -1.384 4.871 1.00 12.98 88 LEU A C 1
ATOM 710 O O . LEU A 1 89 ? 10.839 -2.129 3.950 1.00 16.30 88 LEU A O 1
ATOM 715 N N . THR A 1 90 ? 12.435 -1.421 5.374 1.00 12.63 89 THR A N 1
ATOM 716 C CA . THR A 1 90 ? 13.351 -2.489 5.008 1.00 14.40 89 THR A CA 1
ATOM 717 C C . THR A 1 90 ? 13.720 -3.414 6.167 1.00 16.42 89 THR A C 1
ATOM 718 O O . THR A 1 90 ? 12.958 -4.323 6.499 1.00 20.27 89 THR A O 1
ATOM 722 N N . ASP A 1 91 ? 14.868 -3.173 6.789 1.00 20.31 90 ASP A N 1
ATOM 723 C CA . ASP A 1 91 ? 15.389 -4.083 7.806 1.00 21.82 90 ASP A CA 1
ATOM 724 C C . ASP A 1 91 ? 15.022 -3.582 9.200 1.00 17.91 90 ASP A C 1
ATOM 725 O O . ASP A 1 91 ? 15.092 -2.384 9.484 1.00 15.80 90 ASP A O 1
ATOM 730 N N . LYS A 1 92 ? 14.629 -4.505 10.073 1.00 16.98 91 LYS A N 1
ATOM 731 C CA . LYS A 1 92 ? 14.402 -4.173 11.471 1.00 13.97 91 LYS A CA 1
ATOM 732 C C . LYS A 1 92 ? 15.751 -4.015 12.162 1.00 15.84 91 LYS A C 1
ATOM 733 O O . LYS A 1 92 ? 16.647 -4.854 12.010 1.00 21.93 91 LYS A O 1
ATOM 739 N N . ILE A 1 93 ? 15.893 -2.931 12.915 1.00 12.15 92 ILE A N 1
ATOM 740 C CA . ILE A 1 93 ? 17.127 -2.641 13.638 1.00 11.52 92 ILE A CA 1
ATOM 741 C C . ILE A 1 93 ? 17.063 -3.180 15.059 1.00 12.55 92 ILE A C 1
ATOM 742 O O . ILE A 1 93 ? 17.956 -3.914 15.491 1.00 16.41 92 ILE A O 1
ATOM 747 N N . THR A 1 94 ? 16.003 -2.824 15.779 1.00 11.81 93 THR A N 1
ATOM 748 C CA . THR A 1 94 ? 15.867 -3.197 17.177 1.00 12.43 93 THR A CA 1
ATOM 749 C C . THR A 1 94 ? 14.441 -2.925 17.660 1.00 12.97 93 THR A C 1
ATOM 750 O O . THR A 1 94 ? 13.568 -2.561 16.870 1.00 12.07 93 THR A O 1
ATOM 754 N N . HIS A 1 95 ? 14.216 -3.117 18.955 1.00 13.18 94 HIS A N 1
ATOM 755 C CA . HIS A 1 95 ? 12.941 -2.793 19.590 1.00 11.30 94 HIS A CA 1
ATOM 756 C C . HIS A 1 95 ? 13.271 -2.097 20.906 1.00 11.99 94 HIS A C 1
ATOM 757 O O . HIS A 1 95 ? 14.042 -2.640 21.717 1.00 15.19 94 HIS A O 1
ATOM 764 N N . LEU A 1 96 ? 12.708 -0.910 21.124 1.00 11.19 95 LEU A N 1
ATOM 765 C CA . LEU A 1 96 ? 13.082 -0.104 22.287 1.00 12.32 95 LEU A CA 1
ATOM 766 C C . LEU A 1 96 ? 12.339 -0.539 23.548 1.00 13.98 95 LEU A C 1
ATOM 767 O O . LEU A 1 96 ? 11.154 -0.909 23.481 1.00 14.60 95 LEU A O 1
ATOM 772 N N . ASP A 1 97 ? 13.029 -0.492 24.688 1.00 13.77 96 ASP A N 1
ATOM 773 C CA . ASP A 1 97 ? 12.442 -0.919 25.960 1.00 12.61 96 ASP A CA 1
ATOM 774 C C . ASP A 1 97 ? 11.468 0.112 26.531 1.00 12.72 96 ASP A C 1
ATOM 775 O O . ASP A 1 97 ? 11.278 1.190 25.950 1.00 13.43 96 ASP A O 1
ATOM 780 N N . ASP A 1 98 ? 10.850 -0.230 27.660 1.00 13.08 97 ASP A N 1
ATOM 781 C CA . ASP A 1 98 ? 9.846 0.637 28.270 1.00 16.05 97 ASP A CA 1
ATOM 782 C C . ASP A 1 98 ? 10.425 1.958 28.773 1.00 14.82 97 ASP A C 1
ATOM 783 O O . ASP A 1 98 ? 9.747 2.984 28.707 1.00 15.17 97 ASP A O 1
ATOM 788 N N . GLU A 1 99 ? 11.657 1.939 29.275 1.00 16.79 98 GLU A N 1
ATOM 789 C CA . GLU A 1 99 ? 12.301 3.175 29.732 1.00 15.51 98 GLU A CA 1
ATOM 790 C C . GLU A 1 99 ? 12.354 4.183 28.581 1.00 14.37 98 GLU A C 1
ATOM 791 O O . GLU A 1 99 ? 11.975 5.356 28.731 1.00 15.27 98 GLU A O 1
ATOM 797 N N . MET A 1 100 ? 12.782 3.717 27.413 1.00 12.77 99 MET A N 1
ATOM 798 C CA . MET A 1 100 ? 12.842 4.578 26.239 1.00 11.87 99 MET A CA 1
ATOM 799 C C . MET A 1 100 ? 11.460 4.984 25.755 1.00 12.50 99 MET A C 1
ATOM 800 O O . MET A 1 100 ? 11.213 6.148 25.440 1.00 11.58 99 MET A O 1
ATOM 805 N N . MET A 1 101 ? 10.546 4.023 25.679 1.00 11.36 100 MET A N 1
ATOM 806 C CA . MET A 1 101 ? 9.231 4.333 25.143 1.00 10.98 100 MET A CA 1
ATOM 807 C C . MET A 1 101 ? 8.419 5.253 26.057 1.00 10.77 100 MET A C 1
ATOM 808 O O . MET A 1 101 ? 7.585 6.014 25.568 1.00 11.64 100 MET A O 1
ATOM 813 N N . ASP A 1 102 ? 8.687 5.222 27.360 1.00 12.49 101 ASP A N 1
ATOM 814 C CA . ASP A 1 102 ? 8.050 6.182 28.264 1.00 16.18 101 ASP A CA 1
ATOM 815 C C . ASP A 1 102 ? 8.514 7.603 27.928 1.00 13.35 101 ASP A C 1
ATOM 816 O O . ASP A 1 102 ? 7.726 8.551 27.961 1.00 14.13 101 ASP A O 1
ATOM 821 N N . LYS A 1 103 ? 9.795 7.749 27.592 1.00 11.84 102 LYS A N 1
ATOM 822 C CA . LYS A 1 103 ? 10.310 9.054 27.185 1.00 11.26 102 LYS A CA 1
ATOM 823 C C . LYS A 1 103 ? 9.720 9.480 25.847 1.00 10.90 102 LYS A C 1
ATOM 824 O O . LYS A 1 103 ? 9.373 10.653 25.663 1.00 11.45 102 LYS A O 1
ATOM 830 N N . VAL A 1 104 ? 9.599 8.532 24.914 1.00 9.53 103 VAL A N 1
ATOM 831 C CA . VAL A 1 104 ? 8.968 8.782 23.621 1.00 9.94 103 VAL A CA 1
ATOM 832 C C . VAL A 1 104 ? 7.525 9.249 23.813 1.00 10.68 103 VAL A C 1
ATOM 833 O O . VAL A 1 104 ? 7.091 10.224 23.186 1.00 11.00 103 VAL A O 1
ATOM 837 N N . ASP A 1 105 ? 6.786 8.569 24.690 1.00 10.49 104 ASP A N 1
ATOM 838 C CA . ASP A 1 105 ? 5.382 8.929 24.914 1.00 10.19 104 ASP A CA 1
ATOM 839 C C . ASP A 1 105 ? 5.249 10.360 25.442 1.00 10.96 104 ASP A C 1
ATOM 840 O O . ASP A 1 105 ? 4.384 11.116 24.995 1.00 11.53 104 ASP A O 1
ATOM 845 N N . GLU A 1 106 ? 6.100 10.733 26.392 1.00 10.80 105 GLU A N 1
ATOM 846 C CA . GLU A 1 106 ? 6.073 12.098 26.920 1.00 11.83 105 GLU A CA 1
ATOM 847 C C . GLU A 1 106 ? 6.405 13.125 25.839 1.00 12.46 105 GLU A C 1
ATOM 848 O O . GLU A 1 106 ? 5.748 14.170 25.739 1.00 11.80 105 GLU A O 1
ATOM 854 N N . ALA A 1 107 ? 7.413 12.826 25.027 1.00 10.75 106 ALA A N 1
ATOM 855 C CA . ALA A 1 107 ? 7.800 13.724 23.944 1.00 10.97 106 ALA A CA 1
ATOM 856 C C . ALA A 1 107 ? 6.682 13.890 22.915 1.00 10.43 106 ALA A C 1
ATOM 857 O O . ALA A 1 107 ? 6.451 14.988 22.408 1.00 10.12 106 ALA A O 1
ATOM 859 N N . LEU A 1 108 ? 5.987 12.795 22.622 1.00 9.99 107 LEU A N 1
ATOM 860 C CA A LEU A 1 108 ? 4.879 12.791 21.677 0.42 9.93 107 LEU A CA 1
ATOM 861 C CA B LEU A 1 108 ? 4.877 12.808 21.679 0.58 9.19 107 LEU A CA 1
ATOM 862 C C . LEU A 1 108 ? 3.726 13.640 22.207 1.00 10.41 107 LEU A C 1
ATOM 863 O O . LEU A 1 108 ? 3.103 14.404 21.464 1.00 12.47 107 LEU A O 1
ATOM 872 N N . GLN A 1 109 ? 3.429 13.482 23.492 1.00 11.60 108 GLN A N 1
ATOM 873 C CA . GLN A 1 109 ? 2.369 14.258 24.122 1.00 13.13 108 GLN A CA 1
ATOM 874 C C . GLN A 1 109 ? 2.691 15.748 24.073 1.00 14.34 108 GLN A C 1
ATOM 875 O O . GLN A 1 109 ? 1.814 16.571 23.821 1.00 14.46 108 GLN A O 1
ATOM 881 N N . ILE A 1 110 ? 3.952 16.107 24.287 1.00 12.45 109 ILE A N 1
ATOM 882 C CA . ILE A 1 110 ? 4.338 17.509 24.201 1.00 11.78 109 ILE A CA 1
ATOM 883 C C . ILE A 1 110 ? 4.231 17.993 22.753 1.00 11.10 109 ILE A C 1
ATOM 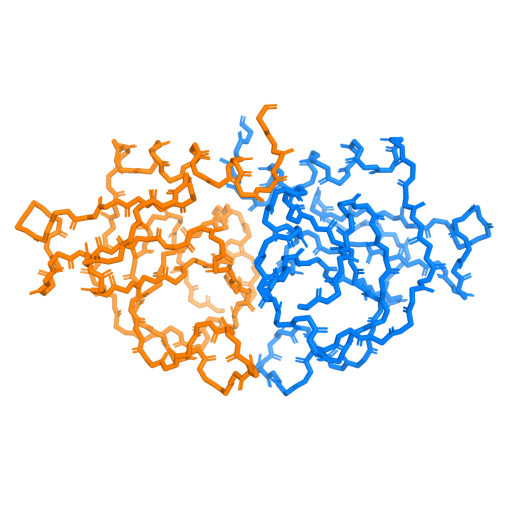884 O O . ILE A 1 110 ? 3.664 19.061 22.475 1.00 11.51 109 ILE A O 1
ATOM 889 N N . SER A 1 111 ? 4.743 17.188 21.829 1.00 11.09 110 SER A N 1
ATOM 890 C CA . SER A 1 111 ? 4.715 17.528 20.408 1.00 9.19 110 SER A CA 1
ATOM 891 C C . SER A 1 111 ? 3.304 17.836 19.906 1.00 8.79 110 SER A C 1
ATOM 892 O O . SER A 1 111 ? 3.085 18.780 19.129 1.00 9.06 110 SER A O 1
ATOM 895 N N . LEU A 1 112 ? 2.346 17.053 20.384 1.00 8.63 111 LEU A N 1
ATOM 896 C CA . LEU A 1 112 ? 0.973 17.138 19.889 1.00 8.57 111 LEU A CA 1
ATOM 897 C C . LEU A 1 112 ? 0.016 17.835 20.854 1.00 10.37 111 LEU A C 1
ATOM 898 O O . LEU A 1 112 ? -1.208 17.755 20.677 1.00 11.63 111 LEU A O 1
ATOM 903 N N . ALA A 1 113 ? 0.561 18.518 21.863 1.00 10.56 112 ALA A N 1
ATOM 904 C CA . ALA A 1 113 ? -0.252 19.258 22.841 1.00 11.37 112 ALA A CA 1
ATOM 905 C C . ALA A 1 113 ? -1.329 18.407 23.524 1.00 15.79 112 ALA A C 1
ATOM 906 O O . ALA A 1 113 ? -2.460 18.868 23.720 1.00 17.65 112 ALA A O 1
ATOM 908 N N . LEU A 1 114 ? -0.968 17.180 23.896 1.00 14.40 113 LEU A N 1
ATOM 909 C CA . LEU A 1 114 ? -1.895 16.250 24.542 1.00 15.84 113 LEU A CA 1
ATOM 910 C C . LEU A 1 114 ? -1.669 16.220 26.042 1.00 28.92 113 LEU A C 1
ATOM 911 O O . LEU A 1 114 ? -2.418 15.585 26.787 1.00 35.53 113 LEU A O 1
ATOM 916 N N . ILE A 1 115 ? -0.615 16.905 26.462 1.00 32.40 114 ILE A N 1
ATOM 917 C CA . ILE A 1 115 ? -0.321 17.140 27.867 1.00 40.54 114 ILE A CA 1
ATOM 918 C C . ILE A 1 115 ? -1.513 17.769 28.588 1.00 47.30 114 ILE A C 1
ATOM 919 O O . ILE A 1 115 ? -1.376 18.307 29.687 1.00 51.95 114 ILE A O 1
ATOM 924 N N . SER B 1 1 ? 8.914 31.462 8.536 1.00 46.42 0 SER B N 1
ATOM 925 C CA . SER B 1 1 ? 7.786 30.638 8.113 1.00 45.20 0 SER B CA 1
ATOM 926 C C . SER B 1 1 ? 6.483 31.189 8.683 1.00 43.46 0 SER B C 1
ATOM 927 O O . SER B 1 1 ? 6.484 31.827 9.737 1.00 44.76 0 SER B O 1
ATOM 930 N N . MET B 1 2 ? 5.374 30.943 7.988 1.00 40.92 1 MET B N 1
ATOM 931 C CA A MET B 1 2 ? 4.050 31.438 8.375 0.49 36.32 1 MET B CA 1
ATOM 932 C CA B MET B 1 2 ? 4.113 31.519 8.432 0.51 36.52 1 MET B CA 1
ATOM 933 C C . MET B 1 2 ? 3.589 30.877 9.715 1.00 32.34 1 MET B C 1
ATOM 934 O O . MET B 1 2 ? 3.821 29.704 10.002 1.00 30.85 1 MET B O 1
ATOM 943 N N . ILE B 1 3 ? 2.915 31.694 10.516 1.00 30.23 2 ILE B N 1
ATOM 944 C CA . ILE B 1 3 ? 2.344 31.212 11.764 1.00 30.91 2 ILE B CA 1
ATOM 945 C C . ILE B 1 3 ? 1.068 30.433 11.469 1.00 29.08 2 ILE B C 1
ATOM 946 O O . ILE B 1 3 ? 0.179 30.915 10.772 1.00 31.56 2 ILE B O 1
ATOM 951 N N . VAL B 1 4 ? 1.004 29.215 11.985 1.00 19.30 3 VAL B N 1
ATOM 952 C CA . VAL B 1 4 ? -0.218 28.428 11.952 1.00 12.87 3 VAL B CA 1
ATOM 953 C C . VAL B 1 4 ? -0.536 28.052 13.380 1.00 12.74 3 VAL B C 1
ATOM 954 O O . VAL B 1 4 ? 0.309 28.195 14.277 1.00 12.98 3 VAL B O 1
ATOM 958 N N . LYS B 1 5 ? -1.766 27.608 13.596 1.00 9.67 4 LYS B N 1
ATOM 959 C CA . LYS B 1 5 ? -2.249 27.319 14.937 1.00 10.24 4 LYS B CA 1
ATOM 960 C C . LYS B 1 5 ? -2.864 25.934 14.975 1.00 8.60 4 LYS B C 1
ATOM 961 O O . LYS B 1 5 ? -3.492 25.480 14.002 1.00 10.59 4 LYS B O 1
ATOM 967 N N . ARG B 1 6 ? -2.713 25.267 16.112 1.00 8.13 5 ARG B N 1
ATOM 968 C CA . ARG B 1 6 ? -3.353 23.972 16.299 1.00 7.98 5 ARG B CA 1
ATOM 969 C C . ARG B 1 6 ? -4.862 24.185 16.205 1.00 9.27 5 ARG B C 1
ATOM 970 O O . ARG B 1 6 ? -5.408 25.107 16.823 1.00 11.14 5 ARG B O 1
ATOM 978 N N . GLY B 1 7 ? -5.526 23.349 15.406 1.00 8.19 6 GLY B N 1
ATOM 979 C CA . GLY B 1 7 ? -6.942 23.530 15.141 1.00 9.52 6 GLY B CA 1
ATOM 980 C C . GLY B 1 7 ? -7.218 24.141 13.778 1.00 8.93 6 GLY B C 1
ATOM 981 O O . GLY B 1 7 ? -8.357 24.074 13.292 1.00 9.38 6 GLY B O 1
ATOM 982 N N . ASP B 1 8 ? -6.206 24.760 13.169 1.00 8.09 7 ASP B N 1
ATOM 983 C CA . ASP B 1 8 ? -6.379 25.319 11.827 1.00 8.08 7 ASP B CA 1
ATOM 984 C C . ASP B 1 8 ? -6.564 24.202 10.807 1.00 8.74 7 ASP B C 1
ATOM 985 O O . ASP B 1 8 ? -5.933 23.147 10.904 1.00 8.34 7 ASP B O 1
ATOM 990 N N . VAL B 1 9 ? -7.398 24.454 9.807 1.00 8.85 8 VAL B N 1
ATOM 991 C CA . VAL B 1 9 ? -7.552 23.545 8.675 1.00 7.70 8 VAL B CA 1
ATOM 992 C C . VAL B 1 9 ? -7.166 24.280 7.397 1.00 7.75 8 VAL B C 1
ATOM 993 O O . VAL B 1 9 ? -7.725 25.333 7.092 1.00 9.92 8 VAL B O 1
ATOM 997 N N . TYR B 1 10 ? -6.198 23.724 6.669 1.00 8.03 9 TYR B N 1
ATOM 998 C CA . TYR B 1 10 ? -5.685 24.283 5.417 1.00 8.94 9 TYR B CA 1
ATOM 999 C C . TYR B 1 10 ? -5.760 23.237 4.323 1.00 9.24 9 TYR B C 1
ATOM 1000 O O . TYR B 1 10 ? -5.671 22.044 4.611 1.00 10.10 9 TYR B O 1
ATOM 1009 N N . PHE B 1 11 ? -5.877 23.661 3.067 1.00 8.90 10 PHE B N 1
ATOM 1010 C CA . PHE B 1 11 ? -5.597 22.739 1.966 1.00 9.41 10 PHE B CA 1
ATOM 1011 C C . PHE B 1 11 ? -4.084 22.522 1.852 1.00 10.06 10 PHE B C 1
ATOM 1012 O O . PHE B 1 11 ? -3.284 23.414 2.175 1.00 11.00 10 PHE B O 1
ATOM 1020 N N . ALA B 1 12 ? -3.694 21.325 1.422 1.00 8.42 11 ALA B N 1
ATOM 1021 C CA . ALA B 1 12 ? -2.286 20.996 1.175 1.00 9.10 11 ALA B CA 1
ATOM 1022 C C . ALA B 1 12 ? -2.240 19.834 0.203 1.00 10.51 11 ALA B C 1
ATOM 1023 O O . ALA B 1 12 ? -3.130 18.984 0.217 1.00 10.32 11 ALA B O 1
ATOM 1025 N N . ASP B 1 13 ? -1.213 19.794 -0.641 1.00 10.39 12 ASP B N 1
ATOM 1026 C CA . ASP B 1 13 ? -0.980 18.635 -1.501 1.00 10.06 12 ASP B CA 1
ATOM 1027 C C . ASP B 1 13 ? -0.084 17.645 -0.776 1.00 10.82 12 ASP B C 1
ATOM 1028 O O . ASP B 1 13 ? 1.096 17.932 -0.524 1.00 11.66 12 ASP B O 1
ATOM 1033 N N . LEU B 1 14 ? -0.641 16.483 -0.449 1.00 9.11 13 LEU B N 1
ATOM 1034 C CA . LEU B 1 14 ? 0.096 15.441 0.267 1.00 10.43 13 LEU B CA 1
ATOM 1035 C C . LEU B 1 14 ? 0.828 14.501 -0.690 1.00 11.92 13 LEU B C 1
ATOM 1036 O O . LEU B 1 14 ? 1.646 13.687 -0.262 1.00 11.54 13 LEU B O 1
ATOM 1041 N N . SER B 1 15 ? 0.551 14.626 -1.986 1.00 11.60 14 SER B N 1
ATOM 1042 C CA . SER B 1 15 ? 1.265 13.839 -2.986 1.00 11.54 14 SER B CA 1
ATOM 1043 C C . SER B 1 15 ? 2.676 14.388 -3.174 1.00 13.83 14 SER B C 1
ATOM 1044 O O . SER B 1 15 ? 2.928 15.567 -2.909 1.00 16.86 14 SER B O 1
ATOM 1047 N N . PRO B 1 16 ? 3.612 13.540 -3.622 1.00 12.55 15 PRO B N 1
ATOM 1048 C CA . PRO B 1 16 ? 3.471 12.129 -3.995 1.00 11.86 15 PRO B CA 1
ATOM 1049 C C . PRO B 1 16 ? 3.399 11.211 -2.784 1.00 12.67 15 PRO B C 1
ATOM 1050 O O . PRO B 1 16 ? 3.928 11.542 -1.717 1.00 14.39 15 PRO B O 1
ATOM 1054 N N . VAL B 1 17 ? 2.733 10.072 -2.964 1.00 11.33 16 VAL B N 1
ATOM 1055 C CA . VAL B 1 17 ? 2.587 9.078 -1.909 1.00 11.91 16 VAL B CA 1
ATOM 1056 C C . VAL B 1 17 ? 2.870 7.681 -2.440 1.00 13.83 16 VAL B C 1
ATOM 1057 O O . VAL B 1 17 ? 2.852 7.435 -3.661 1.00 17.03 16 VAL B O 1
ATOM 1061 N N . VAL B 1 18 ? 3.147 6.771 -1.513 1.00 12.25 17 VAL B N 1
ATOM 1062 C CA A VAL B 1 18 ? 3.341 5.346 -1.786 0.74 14.64 17 VAL B CA 1
ATOM 1063 C CA B VAL B 1 18 ? 3.246 5.374 -1.889 0.26 14.21 17 VAL B CA 1
ATOM 1064 C C . VAL B 1 18 ? 2.181 4.577 -1.153 1.00 12.31 17 VAL B C 1
ATOM 1065 O O . VAL B 1 18 ? 1.776 4.915 -0.040 1.00 11.75 17 VAL B O 1
ATOM 1072 N N . GLY B 1 19 ? 1.670 3.555 -1.833 1.00 12.91 18 GLY B N 1
ATOM 1073 C CA . GLY B 1 19 ? 0.658 2.685 -1.259 1.00 13.51 18 GLY B CA 1
ATOM 1074 C C . GLY B 1 19 ? -0.544 3.429 -0.721 1.00 13.54 18 GLY B C 1
ATOM 1075 O O . GLY B 1 19 ? -1.125 4.260 -1.417 1.00 14.47 18 GLY B O 1
ATOM 1076 N N . SER B 1 20 ? -0.896 3.143 0.530 1.00 10.90 19 SER B N 1
ATOM 1077 C CA . SER B 1 20 ? -2.109 3.684 1.132 1.00 11.19 19 SER B CA 1
ATOM 1078 C C . SER B 1 20 ? -1.857 4.893 2.043 1.00 9.37 19 SER B C 1
ATOM 1079 O O . SER B 1 20 ? -2.647 5.194 2.939 1.00 9.64 19 SER B O 1
ATOM 1082 N N . GLU B 1 21 ? -0.767 5.609 1.797 1.00 10.28 20 GLU B N 1
ATOM 1083 C CA . GLU B 1 21 ? -0.602 6.945 2.365 1.00 8.78 20 GLU B CA 1
ATOM 1084 C C . GLU B 1 21 ? -1.621 7.875 1.706 1.00 9.62 20 GLU B C 1
ATOM 1085 O O . GLU B 1 21 ? -1.754 7.872 0.476 1.00 10.50 20 GLU B O 1
ATOM 1091 N N . GLN B 1 22 ? -2.350 8.656 2.508 1.00 7.56 21 GLN B N 1
ATOM 1092 C CA . GLN B 1 22 ? -3.410 9.516 1.955 1.00 9.60 21 GLN B CA 1
ATOM 1093 C C . GLN B 1 22 ? -2.812 10.563 1.015 1.00 10.57 21 GLN B C 1
ATOM 1094 O O . GLN B 1 22 ? -1.976 11.380 1.428 1.00 10.55 21 GLN B O 1
ATOM 1100 N N . GLY B 1 23 ? -3.247 10.536 -0.245 1.00 9.80 22 GLY B N 1
ATOM 1101 C CA . GLY B 1 23 ? -2.656 11.377 -1.271 1.00 10.65 22 GLY B CA 1
ATOM 1102 C C . GLY B 1 23 ? -3.517 12.543 -1.710 1.00 10.16 22 GLY B C 1
ATOM 1103 O O . GLY B 1 23 ? -4.668 12.691 -1.270 1.00 10.40 22 GLY B O 1
ATOM 1104 N N . GLY B 1 24 ? -2.941 13.375 -2.575 1.00 10.32 23 GLY B N 1
ATOM 1105 C CA . GLY B 1 24 ? -3.671 14.438 -3.249 1.00 10.81 23 GLY B CA 1
ATOM 1106 C C . GLY B 1 24 ? -3.828 15.719 -2.451 1.00 8.50 23 GLY B C 1
ATOM 1107 O O . GLY B 1 24 ? -3.440 15.814 -1.280 1.00 10.00 23 GLY B O 1
ATOM 1108 N N . VAL B 1 25 ? -4.433 16.711 -3.099 1.00 10.49 24 VAL B N 1
ATOM 1109 C CA . VAL B 1 25 ? -4.779 17.969 -2.450 1.00 10.91 24 VAL B CA 1
ATOM 1110 C C . VAL B 1 25 ? -6.046 17.750 -1.625 1.00 9.12 24 VAL B C 1
ATOM 1111 O O . VAL B 1 25 ? -7.026 17.194 -2.126 1.00 10.54 24 VAL B O 1
ATOM 1115 N N . ARG B 1 26 ? -6.015 18.155 -0.359 1.00 8.38 25 ARG B N 1
ATOM 1116 C CA . ARG B 1 26 ? -7.157 17.946 0.536 1.00 9.32 25 ARG B CA 1
ATOM 1117 C C . ARG B 1 26 ? -6.990 18.817 1.769 1.00 10.09 25 ARG B C 1
ATOM 1118 O O . ARG B 1 26 ? -5.906 19.346 2.011 1.00 8.19 25 ARG B O 1
ATOM 1126 N N . PRO B 1 27 ? -8.060 18.979 2.562 1.00 7.67 26 PRO B N 1
ATOM 1127 C CA . PRO B 1 27 ? -7.884 19.697 3.828 1.00 8.77 26 PRO B CA 1
ATOM 1128 C C . PRO B 1 27 ? -7.034 18.876 4.788 1.00 8.76 26 PRO B C 1
ATOM 1129 O O . PRO B 1 27 ? -7.077 17.639 4.756 1.00 8.15 26 PRO B O 1
ATOM 1133 N N . VAL B 1 28 ? -6.232 19.565 5.589 1.00 7.84 27 VAL B N 1
ATOM 1134 C CA . VAL B 1 28 ? -5.453 18.942 6.653 1.00 7.36 27 VAL B CA 1
ATOM 1135 C C . VAL B 1 28 ? -5.622 19.766 7.930 1.00 6.72 27 VAL B C 1
ATOM 1136 O O . VAL B 1 28 ? -5.760 20.992 7.876 1.00 8.77 27 VAL B O 1
ATOM 1140 N N . LEU B 1 29 ? -5.636 19.086 9.075 1.00 6.63 28 LEU B N 1
ATOM 1141 C CA . LEU B 1 29 ? -5.798 19.724 10.376 1.00 7.05 28 LEU B CA 1
ATOM 1142 C C . LEU B 1 29 ? -4.467 19.797 11.095 1.00 6.95 28 LEU B C 1
ATOM 1143 O O . LEU B 1 29 ? -3.789 18.777 11.265 1.00 8.14 28 LEU B O 1
ATOM 1148 N N . VAL B 1 30 ? -4.094 20.994 11.542 1.00 7.04 29 VAL B N 1
ATOM 1149 C CA . VAL B 1 30 ? -2.849 21.168 12.297 1.00 6.72 29 VAL B CA 1
ATOM 1150 C C . VAL B 1 30 ? -3.015 20.596 13.707 1.00 7.57 29 VAL B C 1
ATOM 1151 O O . VAL B 1 30 ? -3.900 21.017 14.463 1.00 8.74 29 VAL B O 1
ATOM 1155 N N . ILE B 1 31 ? -2.160 19.634 14.059 1.00 6.92 30 ILE B N 1
ATOM 1156 C CA . ILE B 1 31 ? -2.214 18.982 15.368 1.00 8.22 30 ILE B CA 1
ATOM 1157 C C . ILE B 1 31 ? -0.944 19.200 16.205 1.00 7.95 30 ILE B C 1
ATOM 1158 O O . ILE B 1 31 ? -0.902 18.838 17.387 1.00 8.18 30 ILE B O 1
ATOM 1163 N N . GLN B 1 32 ? 0.090 19.800 15.609 1.00 8.71 31 GLN B N 1
ATOM 1164 C CA . GLN B 1 32 ? 1.284 20.164 16.366 1.00 9.55 31 GLN B CA 1
ATOM 1165 C C . GLN B 1 32 ? 0.972 21.275 17.381 1.00 10.59 31 GLN B C 1
ATOM 1166 O O . GLN B 1 32 ? 0.103 22.122 17.140 1.00 9.42 31 GLN B O 1
ATOM 1172 N N . ASN B 1 33 ? 1.670 21.268 18.519 1.00 7.38 32 ASN B N 1
ATOM 1173 C CA . ASN B 1 33 ? 1.539 22.341 19.508 1.00 9.61 32 ASN B CA 1
ATOM 1174 C C . ASN B 1 33 ? 1.938 23.697 18.932 1.00 11.90 32 ASN B C 1
ATOM 1175 O O . ASN B 1 33 ? 2.704 23.771 17.966 1.00 9.98 32 ASN B O 1
ATOM 1180 N N . ASP B 1 34 ? 1.444 24.772 19.534 1.00 9.90 33 ASP B N 1
ATOM 1181 C CA . ASP B 1 34 ? 1.661 26.101 18.975 1.00 10.40 33 ASP B CA 1
ATOM 1182 C C . ASP B 1 34 ? 3.064 26.676 19.149 1.00 10.92 33 ASP B C 1
ATOM 1183 O O . ASP B 1 34 ? 3.419 27.639 18.474 1.00 11.68 33 ASP B O 1
ATOM 1188 N N . ILE B 1 35 ? 3.852 26.109 20.059 1.00 11.20 34 ILE B N 1
ATOM 1189 C CA . ILE B 1 35 ? 5.241 26.543 20.197 1.00 11.51 34 ILE B CA 1
ATOM 1190 C C . ILE B 1 35 ? 6.015 26.045 18.975 1.00 12.49 34 ILE B C 1
ATOM 1191 O O . ILE B 1 35 ? 6.706 26.823 18.310 1.00 13.29 34 ILE B O 1
ATOM 1196 N N . GLY B 1 36 ? 5.880 24.760 18.668 1.00 11.67 35 GLY B N 1
ATOM 1197 C CA . GLY B 1 36 ? 6.399 24.216 17.425 1.00 12.58 35 GLY B CA 1
ATOM 1198 C C . GLY B 1 36 ? 5.857 24.922 16.192 1.00 15.99 35 GLY B C 1
ATOM 1199 O O . GLY B 1 36 ? 6.596 25.194 15.247 1.00 13.79 35 GLY B O 1
ATOM 1200 N N . ASN B 1 37 ? 4.565 25.239 16.187 1.00 10.96 36 ASN B N 1
ATOM 1201 C CA . ASN B 1 37 ? 3.994 25.935 15.035 1.00 11.71 36 ASN B CA 1
ATOM 1202 C C . ASN B 1 37 ? 4.602 27.305 14.794 1.00 14.70 36 ASN B C 1
ATOM 1203 O O . ASN B 1 37 ? 4.624 27.779 13.660 1.00 18.36 36 ASN B O 1
ATOM 1208 N N . ARG B 1 38 ? 5.062 27.947 15.865 1.00 12.86 37 ARG B N 1
ATOM 1209 C CA . ARG B 1 38 ? 5.705 29.250 15.765 1.00 16.43 37 ARG B CA 1
ATOM 1210 C C . ARG B 1 38 ? 7.165 29.146 15.327 1.00 17.68 37 ARG B C 1
ATOM 1211 O O . ARG B 1 38 ? 7.603 29.903 14.458 1.00 22.85 37 ARG B O 1
ATOM 1219 N N . PHE B 1 39 ? 7.913 28.228 15.929 1.00 16.90 38 PHE B N 1
ATOM 1220 C CA . PHE B 1 39 ? 9.372 28.207 15.770 1.00 19.20 38 PHE B CA 1
ATOM 1221 C C . PHE B 1 39 ? 9.915 27.241 14.712 1.00 22.75 38 PHE B C 1
ATOM 1222 O O . PHE B 1 39 ? 11.081 27.332 14.331 1.00 29.02 38 PHE B O 1
ATOM 1230 N N . SER B 1 40 ? 9.083 26.321 14.242 1.00 17.80 39 SER B N 1
ATOM 1231 C CA A SER B 1 40 ? 9.516 25.313 13.275 0.44 18.48 39 SER B CA 1
ATOM 1232 C CA B SER B 1 40 ? 9.534 25.331 13.276 0.56 18.82 39 SER B CA 1
ATOM 1233 C C . SER B 1 40 ? 9.009 25.643 11.879 1.00 16.62 39 SER B C 1
ATOM 1234 O O . SER B 1 40 ? 7.934 26.221 11.729 1.00 15.13 39 SER B O 1
ATOM 1239 N N . PRO B 1 41 ? 9.776 25.261 10.842 1.00 12.45 40 PRO B N 1
ATOM 1240 C CA . PRO B 1 41 ? 9.312 25.436 9.459 1.00 12.56 40 PRO B CA 1
ATOM 1241 C C . PRO B 1 41 ? 8.324 24.346 9.021 1.00 11.24 40 PRO B C 1
ATOM 1242 O O . PRO B 1 41 ? 7.771 24.440 7.926 1.00 11.22 40 PRO B O 1
ATOM 1246 N N . THR B 1 42 ? 8.110 23.334 9.858 1.00 9.93 41 THR B N 1
ATOM 1247 C CA . THR B 1 42 ? 7.174 22.264 9.541 1.00 8.62 41 THR B CA 1
ATOM 1248 C C . THR B 1 42 ? 5.979 22.273 10.484 1.00 9.35 41 THR B C 1
ATOM 1249 O O . THR B 1 42 ? 6.067 22.773 11.613 1.00 11.38 41 THR B O 1
ATOM 1253 N N . ALA B 1 43 ? 4.863 21.731 10.001 1.00 8.42 42 ALA B N 1
ATOM 1254 C CA . ALA B 1 43 ? 3.661 21.538 10.813 1.00 8.61 42 ALA B CA 1
ATOM 1255 C C . ALA B 1 43 ? 3.243 20.081 10.782 1.00 10.18 42 ALA B C 1
ATOM 1256 O O . ALA B 1 43 ? 3.303 19.437 9.734 1.00 11.48 42 ALA B O 1
ATOM 1258 N N . ILE B 1 44 ? 2.828 19.558 11.933 1.00 7.95 43 ILE B N 1
ATOM 1259 C CA . ILE B 1 44 ? 2.285 18.210 11.986 1.00 7.52 43 ILE B CA 1
ATOM 1260 C C . ILE B 1 44 ? 0.783 18.332 11.746 1.00 7.63 43 ILE B C 1
ATOM 1261 O O . ILE B 1 44 ? 0.108 19.145 12.393 1.00 7.07 43 ILE B O 1
ATOM 1266 N N . VAL B 1 45 ? 0.283 17.551 10.793 1.00 6.93 44 VAL B N 1
ATOM 1267 C CA . VAL B 1 45 ? -1.118 17.617 10.387 1.00 7.77 44 VAL B CA 1
ATOM 1268 C C . VAL B 1 45 ? -1.740 16.242 10.259 1.00 7.94 44 VAL B C 1
ATOM 1269 O O . VAL B 1 45 ? -1.036 15.230 10.155 1.00 8.47 44 VAL B O 1
ATOM 1273 N N . ALA B 1 46 ? -3.070 16.214 10.264 1.00 7.00 45 ALA B N 1
ATOM 1274 C CA . ALA B 1 46 ? -3.824 15.001 9.969 1.00 6.36 45 ALA B CA 1
ATOM 1275 C C . ALA B 1 46 ? -4.671 15.213 8.720 1.00 6.81 45 ALA B C 1
ATOM 1276 O O . ALA B 1 46 ? -5.293 16.270 8.542 1.00 8.14 45 ALA B O 1
ATOM 1278 N N . ALA B 1 47 ? -4.713 14.210 7.852 1.00 6.53 46 ALA B N 1
ATOM 1279 C CA . ALA B 1 47 ? -5.470 14.302 6.600 1.00 6.63 46 ALA B CA 1
ATOM 1280 C C . ALA B 1 47 ? -6.977 14.238 6.836 1.00 7.38 46 ALA B C 1
ATOM 1281 O O . ALA B 1 47 ? -7.456 13.542 7.739 1.00 8.43 46 ALA B O 1
ATOM 1283 N N . ILE B 1 48 ? -7.714 14.957 5.992 1.00 8.09 47 ILE B N 1
ATOM 1284 C CA . ILE B 1 48 ? -9.166 14.942 6.016 1.00 7.71 47 ILE B CA 1
ATOM 1285 C C . ILE B 1 48 ? -9.679 14.426 4.672 1.00 8.34 47 ILE B C 1
ATOM 1286 O O . ILE B 1 48 ? -9.072 14.675 3.622 1.00 9.87 47 ILE B O 1
ATOM 1291 N N . THR B 1 49 ? -10.774 13.669 4.710 1.00 7.18 48 THR B N 1
ATOM 1292 C CA . THR B 1 49 ? -11.369 13.088 3.510 1.00 9.96 48 THR B CA 1
ATOM 1293 C C . THR B 1 49 ? -12.887 13.268 3.512 1.00 12.81 48 THR B C 1
ATOM 1294 O O . THR B 1 49 ? -13.502 13.489 4.567 1.00 10.22 48 THR B O 1
ATOM 1298 N N . ALA B 1 50 ? -13.508 13.163 2.341 1.00 10.80 49 ALA B N 1
ATOM 1299 C CA . ALA B 1 50 ? -14.960 13.283 2.296 1.00 10.69 49 ALA B CA 1
ATOM 1300 C C . ALA B 1 50 ? -15.655 11.957 2.120 1.00 19.47 49 ALA B C 1
ATOM 1301 O O . ALA B 1 50 ? -16.860 11.909 1.865 1.00 19.19 49 ALA B O 1
ATOM 1303 N N . GLN B 1 51 ? -14.914 10.869 2.249 1.00 19.08 50 GLN B N 1
ATOM 1304 C CA . GLN B 1 51 ? -15.535 9.565 2.061 1.00 24.26 50 GLN B CA 1
ATOM 1305 C C . GLN B 1 51 ? -16.126 9.090 3.388 1.00 29.38 50 GLN B C 1
ATOM 1306 O O . GLN B 1 51 ? -15.489 8.360 4.152 1.00 34.82 50 GLN B O 1
ATOM 1312 N N . ILE B 1 52 ? -17.354 9.537 3.651 1.00 24.65 51 ILE B N 1
ATOM 1313 C CA . ILE B 1 52 ? -18.019 9.320 4.930 1.00 26.99 51 ILE B CA 1
ATOM 1314 C C . ILE B 1 52 ? -18.759 7.989 4.938 1.00 33.85 51 ILE B C 1
ATOM 1315 O O . ILE B 1 52 ? -19.386 7.618 5.934 1.00 34.06 51 ILE B O 1
ATOM 1320 N N . GLN B 1 53 ? -18.684 7.278 3.817 1.00 33.35 52 GLN B N 1
ATOM 1321 C CA . GLN B 1 53 ? -19.388 6.014 3.655 1.00 38.59 52 GLN B CA 1
ATOM 1322 C C . GLN B 1 53 ? -18.576 4.844 4.207 1.00 41.45 52 GLN B C 1
ATOM 1323 O O . GLN B 1 53 ? -19.115 3.761 4.428 1.00 46.24 52 GLN B O 1
ATOM 1329 N N . LYS B 1 54 ? -17.283 5.064 4.427 1.00 39.51 53 LYS B N 1
ATOM 1330 C CA . LYS B 1 54 ? -16.404 4.032 4.981 1.00 41.85 53 LYS B CA 1
ATOM 1331 C C . LYS B 1 54 ? -16.685 3.795 6.469 1.00 43.67 53 LYS B C 1
ATOM 1332 O O . LYS B 1 54 ? -17.114 4.707 7.173 1.00 42.81 53 LYS B O 1
ATOM 1338 N N . ALA B 1 55 ? -16.453 2.568 6.937 1.00 46.30 54 ALA B N 1
ATOM 1339 C CA . ALA B 1 55 ? -16.664 2.221 8.346 1.00 45.72 54 ALA B CA 1
ATOM 1340 C C . ALA B 1 55 ? -15.855 3.135 9.256 1.00 38.29 54 ALA B C 1
ATOM 1341 O O . ALA B 1 55 ? -14.685 3.405 8.982 1.00 37.20 54 ALA B O 1
ATOM 1343 N N . LYS B 1 56 ? -16.470 3.622 10.330 1.00 34.93 55 LYS B N 1
ATOM 1344 C CA . LYS B 1 56 ? -15.772 4.550 11.215 1.00 34.23 55 LYS B CA 1
ATOM 1345 C C . LYS B 1 56 ? -14.832 3.840 12.185 1.00 27.63 55 LYS B C 1
ATOM 1346 O O . LYS B 1 56 ? -15.276 3.142 13.101 1.00 29.40 55 LYS B O 1
ATOM 1352 N N . LEU B 1 57 ? -13.534 4.034 11.976 1.00 18.05 56 LEU B N 1
ATOM 1353 C CA . LEU B 1 57 ? -12.507 3.515 12.872 1.00 14.52 56 LEU B CA 1
ATOM 1354 C C . LEU B 1 57 ? -12.397 4.393 14.111 1.00 14.94 56 LEU B C 1
ATOM 1355 O O . LEU B 1 57 ? -12.829 5.554 14.101 1.00 12.55 56 LEU B O 1
ATOM 1360 N N . PRO B 1 58 ? -11.795 3.862 15.185 1.00 12.68 57 PRO B N 1
ATOM 1361 C CA . PRO B 1 58 ? -11.664 4.696 16.387 1.00 13.24 57 PRO B CA 1
ATOM 1362 C C . PRO B 1 58 ? -10.720 5.887 16.218 1.00 12.86 57 PRO B C 1
ATOM 1363 O O . PRO B 1 58 ? -10.700 6.762 17.086 1.00 13.95 57 PRO B O 1
ATOM 1367 N N . THR B 1 59 ? -9.967 5.926 15.116 1.00 9.34 58 THR B N 1
ATOM 1368 C CA . THR B 1 59 ? -9.085 7.043 14.810 1.00 9.51 58 THR B CA 1
ATOM 1369 C C . THR B 1 59 ? -9.752 8.081 13.903 1.00 11.40 58 THR B C 1
ATOM 1370 O O . THR B 1 59 ? -9.098 9.026 13.456 1.00 9.96 58 THR B O 1
ATOM 1374 N N . HIS B 1 60 ? -11.047 7.910 13.646 1.00 10.26 59 HIS B N 1
ATOM 1375 C CA . HIS B 1 60 ? -11.799 8.809 12.769 1.00 10.25 59 HIS B CA 1
ATOM 1376 C C . HIS B 1 60 ? -12.678 9.775 13.551 1.00 11.05 59 HIS B C 1
ATOM 1377 O O . HIS B 1 60 ? -13.390 9.377 14.480 1.00 13.20 59 HIS B O 1
ATOM 1384 N N . VAL B 1 61 ? -12.657 11.040 13.151 1.00 10.62 60 VAL B N 1
ATOM 1385 C CA . VAL B 1 61 ? -13.553 12.031 13.743 1.00 10.03 60 VAL B CA 1
ATOM 1386 C C . VAL B 1 61 ? -14.368 12.701 12.640 1.00 9.15 60 VAL B C 1
ATOM 1387 O O . VAL B 1 61 ? -13.804 13.249 11.695 1.00 10.35 60 VAL B O 1
ATOM 1391 N N . GLU B 1 62 ? -15.692 12.641 12.765 1.00 9.91 61 GLU B N 1
ATOM 1392 C CA . GLU B 1 62 ? -16.600 13.208 11.761 1.00 10.91 61 GLU B CA 1
ATOM 1393 C C . GLU B 1 62 ? -16.762 14.725 11.898 1.00 14.57 61 GLU B C 1
ATOM 1394 O O . GLU B 1 62 ? -16.869 15.255 13.009 1.00 16.33 61 GLU B O 1
ATOM 1400 N N . ILE B 1 63 ? -16.778 15.413 10.759 1.00 10.56 62 ILE B N 1
ATOM 1401 C CA . ILE B 1 63 ? -17.034 16.855 10.728 1.00 10.35 62 ILE B CA 1
ATOM 1402 C C . ILE B 1 63 ? -18.347 17.143 10.013 1.00 13.18 62 ILE B C 1
ATOM 1403 O O . ILE B 1 63 ? -18.496 16.830 8.829 1.00 12.37 62 ILE B O 1
ATOM 1408 N N . ASP B 1 64 ? -19.291 17.741 10.724 1.00 12.24 63 ASP B N 1
ATOM 1409 C CA . ASP B 1 64 ? -20.527 18.196 10.099 1.00 14.36 63 ASP B CA 1
ATOM 1410 C C . ASP B 1 64 ? -20.241 19.478 9.328 1.00 14.55 63 ASP B C 1
ATOM 1411 O O . ASP B 1 64 ? -19.841 20.488 9.909 1.00 14.49 63 ASP B O 1
ATOM 1416 N N . ALA B 1 65 ? -20.422 19.436 8.012 1.00 12.18 64 ALA B N 1
ATOM 1417 C CA . ALA B 1 65 ? -20.048 20.567 7.162 1.00 13.36 64 ALA B CA 1
ATOM 1418 C C . ALA B 1 65 ? -20.870 21.822 7.401 1.00 17.21 64 ALA B C 1
ATOM 1419 O O . ALA B 1 65 ? -20.342 22.933 7.283 1.00 17.41 64 ALA B O 1
ATOM 1421 N N . LYS B 1 66 ? -22.151 21.665 7.710 1.00 16.34 65 LYS B N 1
ATOM 1422 C CA . LYS B 1 66 ? -22.966 22.849 7.942 1.00 20.65 65 LYS B CA 1
ATOM 1423 C C . LYS B 1 66 ? -22.485 23.598 9.183 1.00 24.26 65 LYS B C 1
ATOM 1424 O O . LYS B 1 66 ? -22.301 24.818 9.146 1.00 24.55 65 LYS B O 1
ATOM 1430 N N . ARG B 1 67 ? -22.255 22.867 10.270 1.00 19.41 66 ARG B N 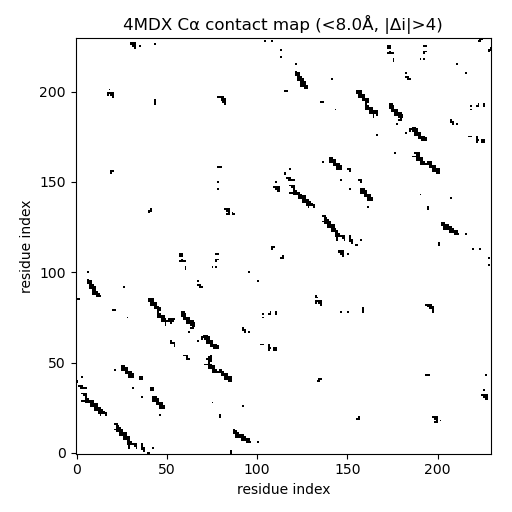1
ATOM 1431 C CA . ARG B 1 67 ? -21.788 23.503 11.500 1.00 19.15 66 ARG B CA 1
ATOM 1432 C C . ARG B 1 67 ? -20.390 24.109 11.356 1.00 16.92 66 ARG B C 1
ATOM 1433 O O . ARG B 1 67 ? -20.142 25.231 11.818 1.00 21.05 66 ARG B O 1
ATOM 1441 N N . TYR B 1 68 ? -19.483 23.382 10.706 1.00 13.81 67 TYR B N 1
ATOM 1442 C CA . TYR B 1 68 ? -18.073 23.770 10.697 1.00 13.74 67 TYR B CA 1
ATOM 1443 C C . TYR B 1 68 ? -17.599 24.525 9.452 1.00 14.85 67 TYR B C 1
ATOM 1444 O O . TYR B 1 68 ? -16.434 24.906 9.368 1.00 19.31 67 TYR B O 1
ATOM 1453 N N . GLY B 1 69 ? -18.497 24.769 8.501 1.00 18.49 68 GLY B N 1
ATOM 1454 C CA . GLY B 1 69 ? -18.136 25.546 7.323 1.00 18.77 68 GLY B CA 1
ATOM 1455 C C . GLY B 1 69 ? -17.259 24.837 6.308 1.00 18.91 68 GLY B C 1
ATOM 1456 O O . GLY B 1 69 ? -16.391 25.454 5.683 1.00 20.02 68 GLY B O 1
ATOM 1457 N N . PHE B 1 70 ? -17.474 23.535 6.141 1.00 13.58 69 PHE B N 1
ATOM 1458 C CA . PHE B 1 70 ? -16.760 22.765 5.132 1.00 12.20 69 PHE B CA 1
ATOM 1459 C C . PHE B 1 70 ? -17.624 22.658 3.883 1.00 11.02 69 PHE B C 1
ATOM 1460 O O . PHE B 1 70 ? -18.794 23.041 3.892 1.00 12.32 69 PHE B O 1
ATOM 1468 N N . GLU B 1 71 ? -17.045 22.131 2.807 1.00 11.41 70 GLU B N 1
ATOM 1469 C CA . GLU B 1 71 ? -17.760 22.046 1.543 1.00 11.12 70 GLU B CA 1
ATOM 1470 C C . GLU B 1 71 ? -18.706 20.850 1.533 1.00 10.99 70 GLU B C 1
ATOM 1471 O O . GLU B 1 71 ? -19.707 20.867 0.837 1.00 11.87 70 GLU B O 1
ATOM 1477 N N . ARG B 1 72 ? -18.373 19.828 2.321 1.00 10.88 71 ARG B N 1
ATOM 1478 C CA . ARG B 1 72 ? -19.146 18.589 2.389 1.00 10.98 71 ARG B CA 1
ATOM 1479 C C . ARG B 1 72 ? -18.790 17.897 3.696 1.00 11.65 71 ARG B C 1
ATOM 1480 O O . ARG B 1 72 ? -17.734 18.179 4.253 1.00 12.63 71 ARG B O 1
ATOM 1488 N N . ASP B 1 73 ? -19.668 17.033 4.207 1.00 11.03 72 ASP B N 1
ATOM 1489 C CA . ASP B 1 73 ? -19.358 16.304 5.439 1.00 10.75 72 ASP B CA 1
ATOM 1490 C C . ASP B 1 73 ? -18.043 15.559 5.254 1.00 10.04 72 ASP B C 1
ATOM 1491 O O . ASP B 1 73 ? -17.789 14.989 4.191 1.00 11.72 72 ASP B O 1
ATOM 1496 N N . SER B 1 74 ? -17.196 15.587 6.276 1.00 9.48 73 SER B N 1
ATOM 1497 C CA . SER B 1 74 ? -15.837 15.086 6.130 1.00 10.45 73 SER B CA 1
ATOM 1498 C C . SER B 1 74 ? -15.425 14.236 7.326 1.00 10.62 73 SER B C 1
ATOM 1499 O O . SER B 1 74 ? -16.140 14.156 8.329 1.00 10.77 73 SER B O 1
ATOM 1502 N N . VAL B 1 75 ? -14.272 13.589 7.208 1.00 9.76 74 VAL B N 1
ATOM 1503 C CA . VAL B 1 75 ? -13.733 12.763 8.286 1.00 9.11 74 VAL B CA 1
ATOM 1504 C C . VAL B 1 75 ? -12.259 13.093 8.463 1.00 8.99 74 VAL B C 1
ATOM 1505 O O . VAL B 1 75 ? -11.496 13.130 7.485 1.00 9.20 74 VAL B O 1
ATOM 1509 N N . ILE B 1 76 ? -11.864 13.365 9.707 1.00 8.66 75 ILE B N 1
ATOM 1510 C CA . ILE B 1 76 ? -10.457 13.554 10.055 1.00 7.94 75 ILE B CA 1
ATOM 1511 C C . ILE B 1 76 ? -9.854 12.185 10.342 1.00 8.95 75 ILE B C 1
ATOM 1512 O O . ILE B 1 76 ? -10.381 11.423 11.171 1.00 9.32 75 ILE B O 1
ATOM 1517 N N . LEU B 1 77 ? -8.773 11.869 9.632 1.00 8.00 76 LEU B N 1
ATOM 1518 C CA . LEU B 1 77 ? -8.133 10.552 9.702 1.00 8.22 76 LEU B CA 1
ATOM 1519 C C . LEU B 1 77 ? -6.910 10.633 10.613 1.00 7.67 76 LEU B C 1
ATOM 1520 O O . LEU B 1 77 ? -5.825 10.990 10.163 1.00 8.48 76 LEU B O 1
ATOM 1525 N N . LEU B 1 78 ? -7.076 10.341 11.900 1.00 7.46 77 LEU B N 1
ATOM 1526 C CA . LEU B 1 78 ? -5.939 10.479 12.814 1.00 8.07 77 LEU B CA 1
ATOM 1527 C C . LEU B 1 78 ? -4.946 9.328 12.674 1.00 9.12 77 LEU B C 1
ATOM 1528 O O . LEU B 1 78 ? -3.908 9.330 13.324 1.00 8.41 77 LEU B O 1
ATOM 1533 N N . GLU B 1 79 ? -5.257 8.381 11.796 1.00 9.06 78 GLU B N 1
ATOM 1534 C CA . GLU B 1 79 ? -4.285 7.360 11.405 1.00 8.65 78 GLU B CA 1
ATOM 1535 C C . GLU B 1 79 ? -3.449 7.815 10.207 1.00 8.64 78 GLU B C 1
ATOM 1536 O O . GLU B 1 79 ? -2.520 7.120 9.797 1.00 8.80 78 GLU B O 1
ATOM 1542 N N . GLN B 1 80 ? -3.772 8.989 9.661 1.00 7.45 79 GLN B N 1
ATOM 1543 C CA . GLN B 1 80 ? -3.065 9.544 8.496 1.00 6.08 79 GLN B CA 1
ATOM 1544 C C . GLN B 1 80 ? -2.445 10.887 8.861 1.00 6.76 79 GLN B C 1
ATOM 1545 O O . GLN B 1 80 ? -3.048 11.953 8.663 1.00 8.30 79 GLN B O 1
ATOM 1551 N N . ILE B 1 81 ? -1.240 10.816 9.417 1.00 6.95 80 ILE B N 1
ATOM 1552 C CA A ILE B 1 81 ? -0.520 11.982 9.905 0.72 6.22 80 ILE B CA 1
ATOM 1553 C CA B ILE B 1 81 ? -0.512 11.973 9.909 0.28 8.75 80 ILE B CA 1
ATOM 1554 C C . ILE B 1 81 ? 0.657 12.276 8.979 1.00 11.63 80 ILE B C 1
ATOM 1555 O O . ILE B 1 81 ? 1.264 11.363 8.420 1.00 10.81 80 ILE B O 1
ATOM 1564 N N . ARG B 1 82 ? 0.965 13.557 8.792 1.00 10.15 81 ARG B N 1
ATOM 1565 C CA . ARG B 1 82 ? 2.138 13.967 8.021 1.00 7.43 81 ARG B CA 1
ATOM 1566 C C . ARG B 1 82 ? 2.780 15.152 8.733 1.00 8.51 81 ARG B C 1
ATOM 1567 O O . ARG B 1 82 ? 2.088 16.020 9.269 1.00 8.82 81 ARG B O 1
ATOM 1575 N N . THR B 1 83 ? 4.107 15.200 8.751 1.00 9.32 82 THR B N 1
ATOM 1576 C CA . THR B 1 83 ? 4.805 16.424 9.135 1.00 8.44 82 THR B CA 1
ATOM 1577 C C . THR B 1 83 ? 5.269 17.051 7.843 1.00 10.56 82 THR B C 1
ATOM 1578 O O . THR B 1 83 ? 6.086 16.476 7.118 1.00 13.13 82 THR B O 1
ATOM 1582 N N . ILE B 1 84 ? 4.722 18.222 7.532 1.00 8.91 83 ILE B N 1
ATOM 1583 C CA . ILE B 1 84 ? 4.960 18.838 6.236 1.00 7.39 83 ILE B CA 1
ATOM 1584 C C . ILE B 1 84 ? 5.531 20.227 6.374 1.00 7.74 83 ILE B C 1
ATOM 1585 O O . ILE B 1 84 ? 5.240 20.953 7.335 1.00 9.76 83 ILE B O 1
ATOM 1590 N N . ASP B 1 85 ? 6.353 20.612 5.408 1.00 8.70 84 ASP B N 1
ATOM 1591 C CA . ASP B 1 85 ? 6.842 21.972 5.373 1.00 8.64 84 ASP B CA 1
ATOM 1592 C C . ASP B 1 85 ? 5.654 22.913 5.204 1.00 9.93 84 ASP B C 1
ATOM 1593 O O . ASP B 1 85 ? 4.722 22.611 4.462 1.00 10.10 84 ASP B O 1
ATOM 1598 N N . LYS B 1 86 ? 5.682 24.050 5.896 1.00 9.58 85 LYS B N 1
ATOM 1599 C CA . LYS B 1 86 ? 4.566 24.988 5.819 1.00 10.12 85 LYS B CA 1
ATOM 1600 C C . LYS B 1 86 ? 4.305 25.518 4.411 1.00 11.73 85 LYS B C 1
ATOM 1601 O O . LYS B 1 86 ? 3.214 26.004 4.130 1.00 13.01 85 LYS B O 1
ATOM 1607 N N . GLN B 1 87 ? 5.285 25.411 3.518 1.00 11.76 86 GLN B N 1
ATOM 1608 C CA . GLN B 1 87 ? 5.077 25.860 2.143 1.00 15.11 86 GLN B CA 1
ATOM 1609 C C . GLN B 1 87 ? 4.020 25.031 1.407 1.00 13.13 86 GLN B C 1
ATOM 1610 O O . GLN B 1 87 ? 3.480 25.483 0.396 1.00 15.12 86 GLN B O 1
ATOM 1616 N N . ARG B 1 88 ? 3.704 23.842 1.924 1.00 11.20 87 ARG B N 1
ATOM 1617 C CA . ARG B 1 88 ? 2.652 23.008 1.338 1.00 12.52 87 ARG B CA 1
ATOM 1618 C C . ARG B 1 88 ? 1.274 23.571 1.624 1.00 11.44 87 ARG B C 1
ATOM 1619 O O . ARG B 1 88 ? 0.319 23.271 0.903 1.00 12.77 87 ARG B O 1
ATOM 1627 N N . LEU B 1 89 ? 1.151 24.362 2.685 1.00 11.50 88 LEU B N 1
ATOM 1628 C CA . LEU B 1 89 ? -0.166 24.841 3.081 1.00 10.35 88 LEU B CA 1
ATOM 1629 C C . LEU B 1 89 ? -0.612 25.941 2.136 1.00 13.14 88 LEU B C 1
ATOM 1630 O O . LEU B 1 89 ? 0.146 26.871 1.861 1.00 17.51 88 LEU B O 1
ATOM 1635 N N . THR B 1 90 ? -1.833 25.829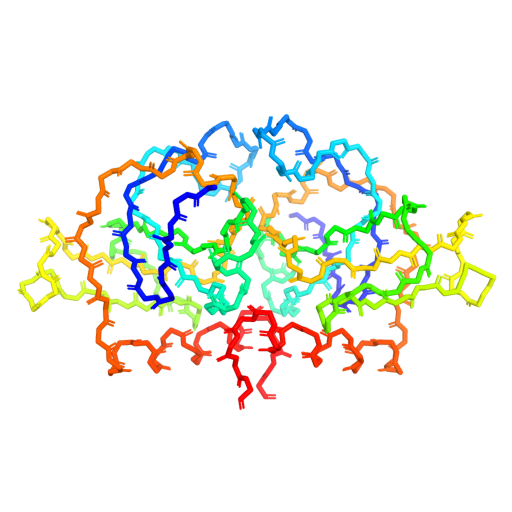 1.628 1.00 12.64 89 THR B N 1
ATOM 1636 C CA . THR B 1 90 ? -2.366 26.865 0.758 1.00 12.67 89 THR B CA 1
ATOM 1637 C C . THR B 1 90 ? -3.501 27.666 1.382 1.00 16.06 89 THR B C 1
ATOM 1638 O O . THR B 1 90 ? -3.253 28.576 2.174 1.00 18.04 89 THR B O 1
ATOM 1642 N N . ASP B 1 91 ? -4.739 27.329 1.039 1.00 15.35 90 ASP B N 1
ATOM 1643 C CA . ASP B 1 91 ? -5.896 28.108 1.478 1.00 11.65 90 ASP B CA 1
ATOM 1644 C C . ASP B 1 91 ? -6.336 27.662 2.868 1.00 13.66 90 ASP B C 1
ATOM 1645 O O . ASP B 1 91 ? -6.450 26.471 3.140 1.00 15.15 90 ASP B O 1
ATOM 1650 N N . LYS B 1 92 ? -6.594 28.623 3.749 1.00 13.91 91 LYS B N 1
ATOM 1651 C CA . LYS B 1 92 ? -7.147 28.300 5.061 1.00 11.45 91 LYS B CA 1
ATOM 1652 C C . LYS B 1 92 ? -8.665 28.179 4.982 1.00 11.73 91 LYS B C 1
ATOM 1653 O O . LYS B 1 92 ? -9.343 29.078 4.469 1.00 14.60 91 LYS B O 1
ATOM 1659 N N . ILE B 1 93 ? -9.198 27.064 5.475 1.00 11.26 92 ILE B N 1
ATOM 1660 C CA . ILE B 1 93 ? -10.638 26.836 5.482 1.00 12.11 92 ILE B CA 1
ATOM 1661 C C . ILE B 1 93 ? -11.282 27.422 6.733 1.00 11.72 92 ILE B C 1
ATOM 1662 O O . ILE B 1 93 ? -12.202 28.248 6.638 1.00 14.57 92 ILE B O 1
ATOM 1667 N N . THR B 1 94 ? -10.801 27.012 7.902 1.00 11.02 93 THR B N 1
ATOM 1668 C CA . THR B 1 94 ? -11.415 27.425 9.158 1.00 12.91 93 THR B CA 1
ATOM 1669 C C . THR B 1 94 ? -10.513 27.049 10.329 1.00 11.71 93 THR B C 1
ATOM 1670 O O . THR B 1 94 ? -9.380 26.583 10.132 1.00 9.89 93 THR B O 1
ATOM 1674 N N . HIS B 1 95 ? -11.016 27.250 11.543 1.00 10.54 94 HIS B N 1
ATOM 1675 C CA . HIS B 1 95 ? -10.342 26.816 12.762 1.00 10.11 94 HIS B CA 1
ATOM 1676 C C . HIS B 1 95 ? -11.360 26.051 13.612 1.00 11.13 94 HIS B C 1
ATOM 1677 O O . HIS B 1 95 ? -12.441 26.572 13.907 1.00 14.18 94 HIS B O 1
ATOM 1684 N N . LEU B 1 96 ? -11.030 24.819 13.985 1.00 10.18 95 LEU B N 1
ATOM 1685 C CA . LEU B 1 96 ? -11.996 23.957 14.684 1.00 9.78 95 LEU B CA 1
ATOM 1686 C C . LEU B 1 96 ? -12.104 24.308 16.158 1.00 12.72 95 LEU B C 1
ATOM 1687 O O . LEU B 1 96 ? -11.094 24.601 16.810 1.00 14.46 95 LEU B O 1
ATOM 1692 N N . ASP B 1 97 ? -13.323 24.246 16.691 1.00 10.66 96 ASP B N 1
ATOM 1693 C CA . ASP B 1 97 ? -13.578 24.643 18.075 1.00 10.85 96 ASP B CA 1
ATOM 1694 C C . ASP B 1 97 ? -13.134 23.594 19.087 1.00 12.31 96 ASP B C 1
ATOM 1695 O O . ASP B 1 97 ? -12.707 22.505 18.702 1.00 10.71 96 ASP B O 1
ATOM 1700 N N . ASP B 1 98 ? -13.206 23.933 20.371 1.00 15.14 97 ASP B N 1
ATOM 1701 C CA . ASP B 1 98 ? -12.679 23.051 21.412 1.00 15.83 97 ASP B CA 1
ATOM 1702 C C . ASP B 1 98 ? -13.437 21.730 21.502 1.00 12.85 97 ASP B C 1
ATOM 1703 O O . ASP B 1 98 ? -12.837 20.689 21.764 1.00 13.89 97 ASP B O 1
ATOM 1708 N N . GLU B 1 99 ? -14.745 21.764 21.267 1.00 12.17 98 GLU B N 1
ATOM 1709 C CA . GLU B 1 99 ? -15.543 20.537 21.263 1.00 14.15 98 GLU B CA 1
ATOM 1710 C C . GLU B 1 99 ? -15.012 19.551 20.215 1.00 12.53 98 GLU B C 1
ATOM 1711 O O . GLU B 1 99 ? -14.844 18.351 20.486 1.00 13.11 98 GLU B O 1
ATOM 1717 N N . MET B 1 100 ? -14.723 20.052 19.020 1.00 10.76 99 MET B N 1
ATOM 1718 C CA . MET B 1 100 ? -14.147 19.206 17.977 1.00 9.93 99 MET B CA 1
ATOM 1719 C C . MET B 1 100 ? -12.732 18.755 18.329 1.00 11.76 99 MET B C 1
ATOM 1720 O O . MET B 1 100 ? -12.387 17.582 18.181 1.00 11.30 99 MET B O 1
ATOM 1725 N N . MET B 1 101 ? -11.904 19.680 18.803 1.00 10.05 100 MET B N 1
ATOM 1726 C CA . MET B 1 101 ? -10.527 19.327 19.108 1.00 8.88 100 MET B CA 1
ATOM 1727 C C . MET B 1 101 ? -10.411 18.334 20.267 1.00 12.41 100 MET B C 1
ATOM 1728 O O . MET B 1 101 ? -9.464 17.546 20.289 1.00 10.41 100 MET B O 1
ATOM 1733 N N . ASP B 1 102 ? -11.366 18.338 21.197 1.00 11.12 101 ASP B N 1
ATOM 1734 C CA . ASP B 1 102 ? -11.377 17.311 22.254 1.00 11.75 101 ASP B CA 1
ATOM 1735 C C . ASP B 1 102 ? -11.566 15.914 21.644 1.00 12.21 101 ASP B C 1
ATOM 1736 O O . ASP B 1 102 ? -10.942 14.945 22.085 1.00 11.84 101 ASP B O 1
ATOM 1741 N N . LYS B 1 103 ? -12.420 15.810 20.626 1.00 10.72 102 LYS B N 1
ATOM 1742 C CA . LYS B 1 103 ? -12.596 14.532 19.925 1.00 10.13 102 LYS B CA 1
ATOM 1743 C C . LYS B 1 103 ? -11.356 14.143 19.135 1.00 12.13 102 LYS B C 1
ATOM 1744 O O . LYS B 1 103 ? -10.974 12.967 19.118 1.00 10.77 102 LYS B O 1
ATOM 1750 N N . VAL B 1 104 ? -10.716 15.123 18.498 1.00 9.34 103 VAL B N 1
ATOM 1751 C CA . VAL B 1 104 ? -9.452 14.897 17.802 1.00 9.30 103 VAL B CA 1
ATOM 1752 C C . VAL B 1 104 ? -8.386 14.380 18.768 1.00 11.01 103 VAL B C 1
ATOM 1753 O O . VAL B 1 104 ? -7.693 13.404 18.464 1.00 10.39 103 VAL B O 1
ATOM 1757 N N . ASP B 1 105 ? -8.285 14.996 19.945 1.00 10.08 104 ASP B N 1
ATOM 1758 C CA . ASP B 1 105 ? -7.302 14.574 20.946 1.00 11.58 104 ASP B CA 1
ATOM 1759 C C . ASP B 1 105 ? -7.513 13.116 21.346 1.00 9.77 104 ASP B C 1
ATOM 1760 O O . ASP B 1 105 ? -6.556 12.341 21.412 1.00 11.07 104 ASP B O 1
ATOM 1765 N N . GLU B 1 106 ? -8.765 12.740 21.608 1.00 9.81 105 GLU B N 1
ATOM 1766 C CA . GLU B 1 106 ? -9.088 11.357 21.949 1.00 11.75 105 GLU B CA 1
ATOM 1767 C C . GLU B 1 106 ? -8.681 10.379 20.845 1.00 12.05 105 GLU B C 1
ATOM 1768 O O . GLU B 1 106 ? -8.093 9.326 21.113 1.00 12.34 105 GLU B O 1
ATOM 1774 N N . ALA B 1 107 ? -8.993 10.729 19.603 1.00 10.07 106 ALA B N 1
ATOM 1775 C CA . ALA B 1 107 ? -8.689 9.855 18.474 1.00 9.08 106 ALA B CA 1
ATOM 1776 C C . ALA B 1 107 ? -7.183 9.741 18.252 1.00 9.46 106 ALA B C 1
ATOM 1777 O O . ALA B 1 107 ? -6.685 8.679 17.869 1.00 9.43 106 ALA B O 1
ATOM 1779 N N . LEU B 1 108 ? -6.469 10.846 18.476 1.00 10.59 107 LEU B N 1
ATOM 1780 C CA A LEU B 1 108 ? -5.019 10.873 18.354 0.52 11.50 107 LEU B CA 1
ATOM 1781 C CA B LEU B 1 108 ? -5.013 10.876 18.377 0.48 11.58 107 LEU B CA 1
ATOM 1782 C C . LEU B 1 108 ? -4.364 10.009 19.441 1.00 12.95 107 LEU B C 1
ATOM 1783 O O . LEU B 1 108 ? -3.375 9.314 19.188 1.00 11.93 107 LEU B O 1
ATOM 1792 N N . GLN B 1 109 ? -4.907 10.058 20.647 1.00 11.65 108 GLN B N 1
ATOM 1793 C CA . GLN B 1 109 ? -4.401 9.216 21.727 1.00 12.67 108 GLN B CA 1
ATOM 1794 C C . GLN B 1 109 ? -4.594 7.739 21.396 1.00 13.58 108 GLN B C 1
ATOM 1795 O O . GLN B 1 109 ? -3.733 6.914 21.681 1.00 14.68 108 GLN B O 1
ATOM 1801 N N . ILE B 1 110 ? -5.719 7.401 20.776 1.00 12.47 109 ILE B N 1
ATOM 1802 C CA . ILE B 1 110 ? -5.947 6.026 20.355 1.00 11.37 109 ILE B CA 1
ATOM 1803 C C . ILE B 1 110 ? -4.972 5.648 19.239 1.00 10.72 109 ILE B C 1
ATOM 1804 O O . ILE B 1 110 ? -4.328 4.593 19.293 1.00 11.58 109 ILE B O 1
ATOM 1809 N N . SER B 1 111 ? -4.858 6.511 18.235 1.00 9.87 110 SER B N 1
ATOM 1810 C CA . SER B 1 111 ? -3.967 6.269 17.105 1.00 7.42 110 SER B CA 1
ATOM 1811 C C . SER B 1 111 ? -2.532 5.967 17.542 1.00 10.58 110 SER B C 1
ATOM 1812 O O . SER B 1 111 ? -1.894 5.037 17.019 1.00 9.51 110 SER B O 1
ATOM 1815 N N . LEU B 1 112 ? -2.040 6.731 18.513 1.00 8.77 111 LEU B N 1
ATOM 1816 C CA . LEU B 1 112 ? -0.639 6.653 18.925 1.00 7.61 111 LEU B CA 1
ATOM 1817 C C . LEU B 1 112 ? -0.433 5.903 20.245 1.00 9.58 111 LEU B C 1
ATOM 1818 O O . LEU B 1 112 ? 0.656 5.957 20.823 1.00 11.00 111 LEU B O 1
ATOM 1823 N N . ALA B 1 113 ? -1.462 5.183 20.699 1.00 9.55 112 ALA B N 1
ATOM 1824 C CA . ALA B 1 113 ? -1.405 4.389 21.929 1.00 10.01 112 ALA B CA 1
ATOM 1825 C C . ALA B 1 113 ? -0.937 5.208 23.128 1.00 13.16 112 ALA B C 1
ATOM 1826 O O . ALA B 1 113 ? -0.053 4.796 23.882 1.00 15.25 112 ALA B O 1
ATOM 1828 N N . LEU B 1 114 ? -1.568 6.366 23.304 1.00 13.83 113 LEU B N 1
ATOM 1829 C CA . LEU B 1 114 ? -1.281 7.264 24.413 1.00 15.45 113 LEU B CA 1
ATOM 1830 C C . LEU B 1 114 ? -2.495 7.371 25.342 1.00 26.69 113 LEU B C 1
ATOM 1831 O O . LEU B 1 114 ? -2.688 8.397 25.994 1.00 36.96 113 LEU B O 1
ATOM 1836 N N . ILE B 1 115 ? -3.322 6.328 25.389 1.00 29.02 114 ILE B N 1
ATOM 1837 C CA . ILE B 1 115 ? -4.502 6.335 26.266 1.00 39.20 114 ILE B CA 1
ATOM 1838 C C . ILE B 1 115 ? -4.152 6.004 27.719 1.00 46.05 114 ILE B C 1
ATOM 1839 O O . ILE B 1 115 ? -3.323 5.134 27.992 1.00 51.09 114 ILE B O 1
#

Nearest PDB structures (foldseek):
  4mdx-assembly1_B  TM=1.009E+00  e=1.273E-23  Bacillus subtilis subsp. subtilis str. 168
  1ne8-assembly1_A-2  TM=9.832E-01  e=1.563E-21  Bacillus subtilis
  4hke-assembly1_A  TM=9.779E-01  e=6.897E-21  Bacillus anthracis
  5dlo-assembly1_A  TM=9.950E-01  e=1.832E-18  Staphylococcus aureus
  9g48-assembly1_B  TM=9.704E-01  e=3.837E-16  Staphylococcus aureus